Protein AF-0000000075323328 (afdb_homodimer)

Organism: Citrus sinensis (NCBI:txid2711)

Radius of gyration: 36.3 Å; Cα contacts (8 Å, |Δi|>4): 82; chains: 2; bounding box: 71×129×44 Å

InterPro domains:
  IPR002487 Transcription factor, K-box [PF01486] (2-84)
  IPR002487 Transcription factor, K-box [PS51297] (1-90)

Nearest PDB structures (foldseek):
  3syv-assembly3_F  TM=4.032E-01  e=8.348E+00  Mus musculus

Foldseek 3Di:
DVVVVVVVVVVVVVVVVVVVVCVLVVHPCVVPDPVRNVVSVVVNVVVVVVVVVVVVVVVVVVVVVVVVVVVVVVVVVVVVVVVVVVVCVVVPVDDDPPPD/DVVVVVVVVVVVVVVVVVVVVCVLVVHPCVVPDPVRNVVSVVVNVVVVVVVVVVVVVVVVVVVVVVVVVVVVVVVVVVVVVVVVVVVCVVVPPDDDDPPD

pLDDT: mean 90.33, std 15.59, range [34.44, 98.81]

Solvent-accessible surface area (backbone atoms only — not comparable to full-atom values): 11173 Å² total; per-residue (Å²): 111,70,64,55,52,49,48,53,50,50,52,52,49,47,51,51,52,49,53,54,49,34,47,66,56,38,35,88,58,82,84,55,49,70,67,54,50,47,52,50,51,53,50,49,49,53,10,49,48,42,46,49,50,50,52,49,50,55,47,51,52,53,50,51,54,50,50,52,52,50,51,52,49,54,52,51,50,54,54,52,52,54,53,52,54,54,49,42,66,71,55,51,76,78,85,88,78,82,86,125,109,69,65,55,52,50,48,52,51,51,51,52,49,47,51,51,51,50,54,54,51,35,47,66,56,37,35,87,58,83,85,57,48,72,66,55,50,48,51,49,51,53,51,49,50,51,9,48,48,41,45,50,51,50,52,50,50,54,49,50,52,52,48,48,52,50,50,52,52,51,51,52,50,51,52,50,51,53,54,52,52,54,54,53,55,56,50,42,64,74,55,53,79,80,86,89,80,80,86,127

Structure (mmCIF, N/CA/C/O backbone):
data_AF-0000000075323328-model_v1
#
loop_
_entity.id
_entity.type
_entity.pdbx_description
1 polymer 'K-box domain-containing protein'
#
loop_
_atom_site.group_PDB
_atom_site.id
_atom_site.type_symbol
_atom_site.label_atom_id
_atom_site.label_alt_id
_atom_site.label_comp_id
_atom_site.label_asym_id
_atom_site.label_entity_id
_atom_site.lab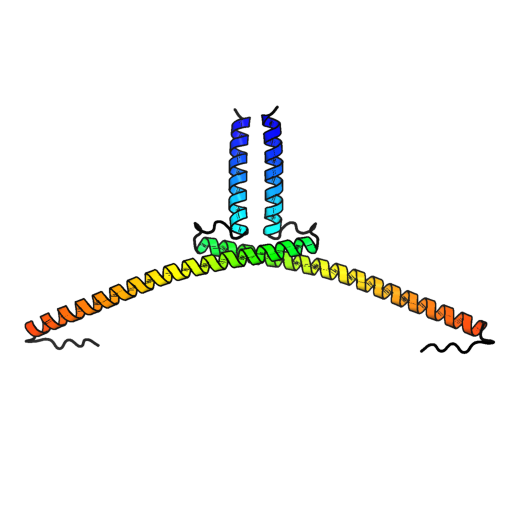el_seq_id
_atom_site.pdbx_PDB_ins_code
_atom_site.Cartn_x
_atom_site.Cartn_y
_atom_site.Cartn_z
_atom_site.occupancy
_atom_site.B_iso_or_equiv
_atom_site.auth_seq_id
_atom_site.auth_comp_id
_atom_site.auth_asym_id
_atom_site.auth_atom_id
_atom_site.pdbx_PDB_model_num
ATOM 1 N N . MET A 1 1 ? 39.125 8.352 -8.344 1 68.44 1 MET A N 1
ATOM 2 C CA . MET A 1 1 ? 38.281 9.531 -8.172 1 68.44 1 MET A CA 1
ATOM 3 C C . MET A 1 1 ? 36.875 9.281 -8.742 1 68.44 1 MET A C 1
ATOM 5 O O . MET A 1 1 ? 35.875 9.523 -8.062 1 68.44 1 MET A O 1
ATOM 9 N N . GLN A 1 2 ? 36.875 8.578 -9.891 1 84.75 2 GLN A N 1
ATOM 10 C CA . GLN A 1 2 ? 35.625 8.289 -10.562 1 84.75 2 GLN A CA 1
ATOM 11 C C . GLN A 1 2 ? 34.812 7.273 -9.781 1 84.75 2 GLN A C 1
ATOM 13 O O . GLN A 1 2 ? 33.594 7.449 -9.602 1 84.75 2 GLN A O 1
ATOM 18 N N . LEU A 1 3 ? 35.562 6.336 -9.086 1 87 3 LEU A N 1
ATOM 19 C CA . LEU A 1 3 ? 34.875 5.273 -8.375 1 87 3 LEU A CA 1
ATOM 20 C C . LEU A 1 3 ? 34.281 5.793 -7.07 1 87 3 LEU A C 1
ATOM 22 O O . LEU A 1 3 ? 33.188 5.355 -6.66 1 87 3 LEU A O 1
ATOM 26 N N . LYS A 1 4 ? 34.812 6.73 -6.562 1 88.19 4 LYS A N 1
ATOM 27 C CA . LYS A 1 4 ? 34.312 7.328 -5.336 1 88.19 4 LYS A CA 1
ATOM 28 C C . LYS A 1 4 ? 33.031 8.109 -5.602 1 88.19 4 LYS A C 1
ATOM 30 O O . LYS A 1 4 ? 32.094 8.062 -4.805 1 88.19 4 LYS A O 1
ATOM 35 N N . HIS A 1 5 ? 33.094 8.859 -6.668 1 92.38 5 HIS A N 1
ATOM 36 C CA . HIS A 1 5 ? 31.906 9.602 -7.055 1 92.38 5 HIS A CA 1
ATOM 37 C C . HIS A 1 5 ? 30.734 8.664 -7.344 1 92.38 5 HIS A C 1
ATOM 39 O O . HIS A 1 5 ? 29.594 8.953 -6.973 1 92.38 5 HIS A O 1
ATOM 45 N N . GLU A 1 6 ? 31.094 7.613 -7.984 1 92.5 6 GLU A N 1
ATOM 46 C CA . GLU A 1 6 ? 30.078 6.617 -8.281 1 92.5 6 GLU A CA 1
ATOM 47 C C . GLU A 1 6 ? 29.469 6.047 -7 1 92.5 6 GLU A C 1
ATOM 49 O O . GLU A 1 6 ? 28.25 5.848 -6.91 1 92.5 6 GLU A O 1
ATOM 54 N N . ILE A 1 7 ? 30.312 5.695 -6.086 1 94.5 7 ILE A N 1
ATOM 55 C CA . ILE A 1 7 ? 29.859 5.168 -4.801 1 94.5 7 ILE A CA 1
ATOM 56 C C . ILE A 1 7 ? 28.969 6.188 -4.113 1 94.5 7 ILE A C 1
ATOM 58 O O . ILE A 1 7 ? 27.906 5.832 -3.584 1 94.5 7 ILE A O 1
ATOM 62 N N . ALA A 1 8 ? 29.375 7.469 -4.145 1 94.88 8 ALA A N 1
ATOM 63 C CA . ALA A 1 8 ? 28.578 8.523 -3.533 1 94.88 8 ALA A CA 1
ATOM 64 C C . ALA A 1 8 ? 27.203 8.617 -4.188 1 94.88 8 ALA A C 1
ATOM 66 O O . ALA A 1 8 ? 26.188 8.773 -3.5 1 94.88 8 ALA A O 1
ATOM 67 N N . ASN A 1 9 ? 27.234 8.508 -5.438 1 95.75 9 ASN A N 1
ATOM 68 C CA . ASN A 1 9 ? 25.969 8.539 -6.164 1 95.75 9 ASN A CA 1
ATOM 69 C C . ASN A 1 9 ? 25.078 7.367 -5.785 1 95.75 9 ASN A C 1
ATOM 71 O O . ASN A 1 9 ? 23.859 7.527 -5.645 1 95.75 9 ASN A O 1
ATOM 75 N N . MET A 1 10 ? 25.641 6.16 -5.645 1 96.12 10 MET A N 1
ATOM 76 C CA . MET A 1 10 ? 24.859 4.969 -5.309 1 96.12 10 MET A CA 1
ATOM 77 C C . MET A 1 10 ? 24.344 5.055 -3.877 1 96.12 10 MET A C 1
ATOM 79 O O . MET A 1 10 ? 23.234 4.605 -3.594 1 96.12 10 MET A O 1
ATOM 83 N N . ILE A 1 11 ? 25.062 5.656 -3.035 1 96.62 11 ILE A N 1
ATOM 84 C CA . ILE A 1 11 ? 24.625 5.867 -1.657 1 96.62 11 ILE A CA 1
ATOM 85 C C . ILE A 1 11 ? 23.406 6.777 -1.635 1 96.62 11 ILE A C 1
ATOM 87 O O . ILE A 1 11 ? 22.406 6.484 -0.956 1 96.62 11 ILE A O 1
ATOM 91 N N . GLU A 1 12 ? 23.484 7.832 -2.369 1 97.12 12 GLU A N 1
ATOM 92 C CA . GLU A 1 12 ? 22.344 8.758 -2.459 1 97.12 12 GLU A CA 1
ATOM 93 C C . GLU A 1 12 ? 21.109 8.062 -3.029 1 97.12 12 GLU A C 1
ATOM 95 O O . GLU A 1 12 ? 20 8.266 -2.539 1 97.12 12 GLU A O 1
ATOM 100 N N . LYS A 1 13 ? 21.328 7.285 -3.992 1 97.5 13 LYS A N 1
ATOM 101 C CA . LYS A 1 13 ? 20.219 6.566 -4.613 1 97.5 13 LYS A CA 1
ATOM 102 C C . LYS A 1 13 ? 19.594 5.582 -3.637 1 97.5 13 LYS A C 1
ATOM 104 O O . LYS A 1 13 ? 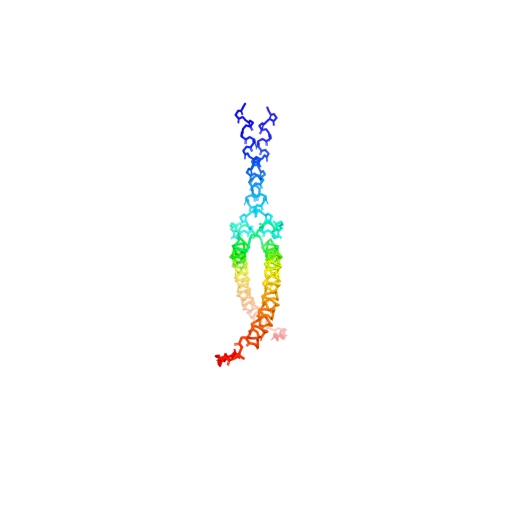18.359 5.496 -3.539 1 97.5 13 LYS A O 1
ATOM 109 N N . ILE A 1 14 ? 20.406 4.832 -2.98 1 98.06 14 ILE A N 1
ATOM 110 C CA . ILE A 1 14 ? 19.922 3.869 -1.999 1 98.06 14 ILE A CA 1
ATOM 111 C C . ILE A 1 14 ? 19.109 4.594 -0.926 1 98.06 14 ILE A C 1
ATOM 113 O O . ILE A 1 14 ? 18.016 4.156 -0.565 1 98.06 14 ILE A O 1
ATOM 117 N N . GLU A 1 15 ? 19.609 5.711 -0.43 1 97.19 15 GLU A N 1
ATOM 118 C CA . GLU A 1 15 ? 18.906 6.492 0.582 1 97.19 15 GLU A CA 1
ATOM 119 C C . GLU A 1 15 ? 17.547 6.98 0.062 1 97.19 15 GLU A C 1
ATOM 121 O O . GLU A 1 15 ? 16.547 6.906 0.771 1 97.19 15 GLU A O 1
ATOM 126 N N . HIS A 1 16 ? 17.594 7.457 -1.125 1 97.5 16 HIS A N 1
ATOM 127 C CA . HIS A 1 16 ? 16.375 7.953 -1.736 1 97.5 16 HIS A CA 1
ATOM 128 C C . HIS A 1 16 ? 15.32 6.852 -1.84 1 97.5 16 HIS A C 1
ATOM 130 O O . HIS A 1 16 ? 14.156 7.059 -1.483 1 97.5 16 HIS A O 1
ATOM 136 N N . ILE A 1 17 ? 15.703 5.66 -2.275 1 97.56 17 ILE A N 1
ATOM 137 C CA . ILE A 1 17 ? 14.773 4.551 -2.461 1 97.56 17 ILE A CA 1
ATOM 138 C C . ILE A 1 17 ? 14.25 4.078 -1.104 1 97.56 17 ILE A C 1
ATOM 140 O O . ILE A 1 17 ? 13.07 3.775 -0.956 1 97.56 17 ILE A O 1
ATOM 144 N N . GLU A 1 18 ? 15.062 4.062 -0.151 1 96.88 18 GLU A N 1
ATOM 145 C CA . GLU A 1 18 ? 14.672 3.631 1.189 1 96.88 18 GLU A CA 1
ATOM 146 C C . GLU A 1 18 ? 13.656 4.594 1.807 1 96.88 18 GLU A C 1
ATOM 148 O O . GLU A 1 18 ? 12.703 4.164 2.455 1 96.88 18 GLU A O 1
ATOM 153 N N . VAL A 1 19 ? 13.922 5.887 1.606 1 96.75 19 VAL A N 1
ATOM 154 C CA . VAL A 1 19 ? 12.977 6.871 2.117 1 96.75 19 VAL A CA 1
ATOM 155 C C . VAL A 1 19 ? 11.617 6.676 1.456 1 96.75 19 VAL A C 1
ATOM 157 O O . VAL A 1 19 ? 10.586 6.668 2.133 1 96.75 19 VAL A O 1
ATOM 160 N N . SER A 1 20 ? 11.664 6.527 0.205 1 97.19 20 SER A N 1
ATOM 161 C CA . SER A 1 20 ? 10.43 6.285 -0.535 1 97.19 20 SER A CA 1
ATOM 162 C C . SER A 1 20 ? 9.734 5.016 -0.056 1 97.19 20 SER A C 1
ATOM 164 O O . SER A 1 20 ? 8.516 4.988 0.106 1 97.19 20 SER A O 1
ATOM 166 N N . GLN A 1 21 ? 10.516 4.02 0.177 1 97.12 21 GLN A N 1
ATOM 167 C CA . GLN A 1 21 ? 9.984 2.742 0.641 1 97.12 21 GLN A CA 1
ATOM 168 C C . GLN A 1 21 ? 9.352 2.879 2.023 1 97.12 21 GLN A C 1
ATOM 170 O O . GLN A 1 21 ? 8.289 2.314 2.287 1 97.12 21 GLN A O 1
ATOM 175 N N . ARG A 1 22 ? 9.977 3.594 2.848 1 97.38 22 ARG A N 1
ATOM 176 C CA . ARG A 1 22 ? 9.422 3.818 4.18 1 97.38 22 ARG A CA 1
ATOM 177 C C . ARG A 1 22 ? 8.07 4.52 4.094 1 97.38 22 ARG A C 1
ATOM 179 O O . ARG A 1 22 ? 7.121 4.145 4.789 1 97.38 22 ARG A O 1
ATOM 186 N N . LYS A 1 23 ? 7.934 5.445 3.262 1 97.56 23 LYS A N 1
ATOM 187 C CA . LYS A 1 23 ? 6.668 6.16 3.105 1 97.56 23 LYS A CA 1
ATOM 188 C C . LYS A 1 23 ? 5.574 5.234 2.582 1 97.56 23 LYS A C 1
ATOM 190 O O . LYS A 1 23 ? 4.441 5.266 3.064 1 97.56 23 LYS A O 1
ATOM 195 N N . LEU A 1 24 ? 5.941 4.387 1.681 1 97.75 24 LEU A N 1
ATOM 196 C CA . LEU A 1 24 ? 4.984 3.414 1.167 1 97.75 24 LEU A CA 1
ATOM 197 C C . LEU A 1 24 ? 4.516 2.477 2.275 1 97.75 24 LEU A C 1
ATOM 199 O O . LEU A 1 24 ? 3.373 2.01 2.258 1 97.75 24 LEU A O 1
ATOM 203 N N . LEU A 1 25 ? 5.355 2.258 3.254 1 98.19 25 LEU A N 1
ATOM 204 C CA . LEU A 1 25 ? 5.039 1.345 4.348 1 98.19 25 LEU A CA 1
ATOM 205 C C . LEU A 1 25 ? 4.352 2.082 5.488 1 98.19 25 LEU A C 1
ATOM 207 O O . LEU A 1 25 ? 4.004 1.475 6.504 1 98.19 25 LEU A O 1
ATOM 211 N N . GLY A 1 26 ? 4.133 3.344 5.277 1 98.38 26 GLY A N 1
ATOM 212 C CA . GLY A 1 26 ? 3.428 4.125 6.277 1 98.38 26 GLY A CA 1
ATOM 213 C C . GLY A 1 26 ? 4.32 4.582 7.414 1 98.38 26 GLY A C 1
ATOM 214 O O . GLY A 1 26 ? 3.848 4.816 8.531 1 98.38 26 GLY A O 1
ATOM 215 N N . GLN A 1 27 ? 5.586 4.574 7.137 1 97.81 27 GLN A N 1
ATOM 216 C CA . GLN A 1 27 ? 6.555 5.027 8.133 1 97.81 27 GLN A CA 1
ATOM 217 C C . GLN A 1 27 ? 7.098 6.41 7.781 1 97.81 27 GLN A C 1
ATOM 219 O O . GLN A 1 27 ? 7.031 6.836 6.629 1 97.81 27 GLN A O 1
ATOM 224 N N . ASP A 1 28 ? 7.562 7.117 8.859 1 97.06 28 ASP A N 1
ATOM 225 C CA . ASP A 1 28 ? 8.219 8.414 8.711 1 97.06 28 ASP A CA 1
ATOM 226 C C . ASP A 1 28 ? 7.344 9.391 7.938 1 97.06 28 ASP A C 1
ATOM 228 O O . ASP A 1 28 ? 7.805 10.031 6.992 1 97.06 28 ASP A O 1
ATOM 232 N N . LEU A 1 29 ? 6.133 9.5 8.352 1 98.06 29 LEU A N 1
ATOM 233 C CA . LEU A 1 29 ? 5.145 10.328 7.664 1 98.06 29 LEU A CA 1
ATOM 234 C C . LEU A 1 29 ? 5.078 11.719 8.281 1 98.06 29 LEU A C 1
ATOM 236 O O . LEU A 1 29 ? 4.27 12.555 7.867 1 98.06 29 LEU A O 1
ATOM 240 N N . GLY A 1 30 ? 5.875 11.945 9.227 1 96.5 30 GLY A N 1
ATOM 241 C CA . GLY A 1 30 ? 5.801 13.164 10.016 1 96.5 30 GLY A CA 1
ATOM 242 C C . GLY A 1 30 ? 5.984 14.422 9.195 1 96.5 30 GLY A C 1
ATOM 243 O O . GLY A 1 30 ? 5.402 15.461 9.5 1 96.5 30 GLY A O 1
ATOM 244 N N . SER A 1 31 ? 6.832 14.344 8.203 1 95.69 31 SER A N 1
ATOM 245 C CA . SER A 1 31 ? 7.141 15.523 7.398 1 95.69 31 SER A CA 1
ATOM 246 C C . SER A 1 31 ? 6.207 15.625 6.195 1 95.69 31 SER A C 1
ATOM 248 O O . SER A 1 31 ? 6.297 16.578 5.414 1 95.69 31 SER A O 1
ATOM 250 N N . CYS A 1 32 ? 5.312 14.773 5.945 1 97.44 32 CYS A N 1
ATOM 251 C CA . CYS A 1 32 ? 4.457 14.734 4.766 1 97.44 32 CYS A CA 1
ATOM 252 C C . CYS A 1 32 ? 3.295 15.711 4.906 1 97.44 32 CYS A C 1
ATOM 254 O O . CYS A 1 32 ? 2.725 15.852 5.988 1 97.44 32 CYS A O 1
ATOM 256 N N . THR A 1 33 ? 2.986 16.297 3.871 1 97.12 33 THR A N 1
ATOM 257 C CA . THR A 1 33 ? 1.814 17.172 3.801 1 97.12 33 THR A CA 1
ATOM 258 C C . THR A 1 33 ? 0.559 16.359 3.498 1 97.12 33 THR A C 1
ATOM 260 O O . THR A 1 33 ? 0.646 15.172 3.158 1 97.12 33 THR A O 1
ATOM 263 N N . ASN A 1 34 ? -0.558 16.984 3.598 1 97.5 34 ASN A N 1
ATOM 264 C CA . ASN A 1 34 ? -1.812 16.328 3.252 1 97.5 34 ASN A CA 1
ATOM 265 C C . ASN A 1 34 ? -1.825 15.883 1.792 1 97.5 34 ASN A C 1
ATOM 267 O O . ASN A 1 34 ? -2.346 14.812 1.471 1 97.5 34 ASN A O 1
ATOM 271 N N . GLU A 1 35 ? -1.324 16.719 1.011 1 97.88 35 GLU A N 1
ATOM 272 C CA . GLU A 1 35 ? -1.267 16.406 -0.411 1 97.88 35 GLU A CA 1
ATOM 273 C C . GLU A 1 35 ? -0.395 15.172 -0.661 1 97.88 35 GLU A C 1
ATOM 275 O O . GLU A 1 35 ? -0.756 14.297 -1.454 1 97.88 35 GLU A O 1
ATOM 280 N N . GLU A 1 36 ? 0.687 15.172 -0.076 1 97.94 36 GLU A N 1
ATOM 281 C CA . GLU A 1 36 ? 1.583 14.031 -0.204 1 97.94 36 GLU A CA 1
ATOM 282 C C . GLU A 1 36 ? 0.938 12.758 0.343 1 97.94 36 GLU A C 1
ATOM 284 O O . GLU A 1 36 ? 1.058 11.688 -0.256 1 97.94 36 GLU A O 1
ATOM 289 N N . LEU A 1 37 ? 0.29 12.797 1.438 1 98.62 37 LEU A N 1
ATOM 290 C CA . LEU A 1 37 ? -0.404 11.664 2.041 1 98.62 37 LEU A CA 1
ATOM 291 C C . LEU A 1 37 ? -1.524 11.164 1.135 1 98.62 37 LEU A C 1
ATOM 293 O O . LEU A 1 37 ? -1.738 9.961 1.012 1 98.62 37 LEU A O 1
ATOM 297 N N . GLN A 1 38 ? -2.102 12.094 0.52 1 98.62 38 GLN A N 1
ATOM 298 C CA . GLN A 1 38 ? -3.148 11.727 -0.427 1 98.62 38 GLN A CA 1
ATOM 299 C C . GLN A 1 38 ? -2.572 10.969 -1.619 1 98.62 38 GLN A C 1
ATOM 301 O O . GLN A 1 38 ? -3.16 9.984 -2.08 1 98.62 38 GLN A O 1
ATOM 306 N N . GLU A 1 39 ? -1.519 11.461 -2.037 1 98.44 39 GLU A N 1
ATOM 307 C CA . GLU A 1 39 ? -0.856 10.773 -3.141 1 98.44 39 GLU A CA 1
ATOM 308 C C . GLU A 1 39 ? -0.452 9.352 -2.742 1 98.44 39 GLU A C 1
ATOM 310 O O . GLU A 1 39 ? -0.653 8.406 -3.506 1 98.44 39 GLU A O 1
ATOM 315 N N . LEU A 1 40 ? 0.046 9.195 -1.632 1 98.5 40 LEU A N 1
ATOM 316 C CA . LEU A 1 40 ? 0.426 7.883 -1.126 1 98.5 40 LEU A CA 1
ATOM 317 C C . LEU A 1 40 ? -0.796 6.98 -0.983 1 98.5 40 LEU A C 1
ATOM 319 O O . LEU A 1 40 ? -0.756 5.809 -1.366 1 98.5 40 LEU A O 1
ATOM 323 N N . ASP A 1 41 ? -1.87 7.504 -0.454 1 98.81 41 ASP A N 1
ATOM 324 C CA . ASP A 1 41 ? -3.121 6.777 -0.272 1 98.81 41 ASP A CA 1
ATOM 325 C C . ASP A 1 41 ? -3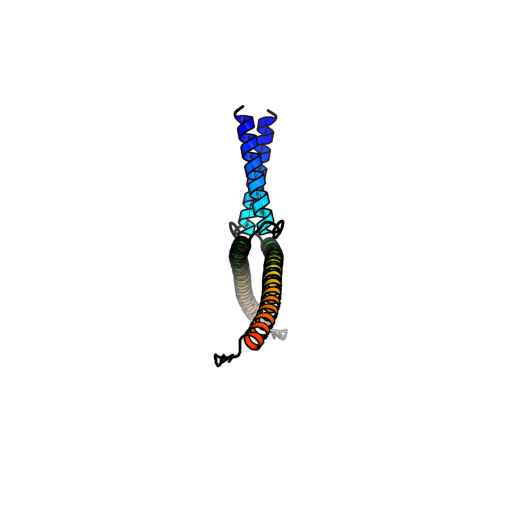.646 6.246 -1.604 1 98.81 41 ASP A C 1
ATOM 327 O O . ASP A 1 41 ? -3.953 5.059 -1.727 1 98.81 41 ASP A O 1
ATOM 331 N N . ASP A 1 42 ? -3.621 7.113 -2.555 1 98.81 42 ASP A N 1
ATOM 332 C CA . ASP A 1 42 ? -4.082 6.727 -3.887 1 98.81 42 ASP A CA 1
ATOM 333 C C . ASP A 1 42 ? -3.17 5.664 -4.496 1 98.81 42 ASP A C 1
ATOM 335 O O . ASP A 1 42 ? -3.646 4.711 -5.109 1 98.81 42 ASP A O 1
ATOM 339 N N . GLN A 1 43 ? -1.955 5.852 -4.34 1 98.62 43 GLN A N 1
ATOM 340 C CA . GLN A 1 43 ? -0.979 4.914 -4.887 1 98.62 43 GLN A CA 1
ATOM 341 C C . GLN A 1 43 ? -1.134 3.531 -4.262 1 98.62 43 GLN A C 1
ATOM 343 O O . GLN A 1 43 ? -1.141 2.521 -4.965 1 98.62 43 GLN A O 1
ATOM 348 N N . LEU A 1 44 ? -1.293 3.461 -2.975 1 98.69 44 LEU A N 1
ATOM 349 C CA . LEU A 1 44 ? -1.426 2.191 -2.268 1 98.69 44 LEU A CA 1
ATOM 350 C C . LEU A 1 44 ? -2.748 1.513 -2.611 1 98.69 44 LEU A C 1
ATOM 352 O O . LEU A 1 44 ? -2.812 0.286 -2.719 1 98.69 44 LEU A O 1
ATOM 356 N N . GLU A 1 45 ? -3.736 2.287 -2.826 1 98.75 45 GLU A N 1
ATOM 357 C CA . GLU A 1 45 ? -5.012 1.727 -3.26 1 98.75 45 GLU A CA 1
ATOM 358 C C . GLU A 1 45 ? -4.891 1.066 -4.629 1 98.75 45 GLU A C 1
ATOM 360 O O . GLU A 1 45 ? -5.422 -0.023 -4.852 1 98.75 45 GLU A O 1
ATOM 365 N N . ARG A 1 46 ? -4.266 1.724 -5.48 1 98.75 46 ARG A N 1
ATOM 366 C CA . ARG A 1 46 ? -4.027 1.145 -6.801 1 98.75 46 ARG A CA 1
ATOM 367 C C . ARG A 1 46 ? -3.217 -0.144 -6.691 1 98.75 46 ARG A C 1
ATOM 369 O O . ARG A 1 46 ? -3.531 -1.138 -7.352 1 98.75 46 ARG A O 1
ATOM 376 N N . SER A 1 47 ? -2.195 -0.076 -5.906 1 98.81 47 SER A N 1
ATOM 377 C CA . SER A 1 47 ? -1.368 -1.261 -5.703 1 98.81 47 SER A CA 1
ATOM 378 C C . SER A 1 47 ? -2.188 -2.42 -5.145 1 98.81 47 SER A C 1
ATOM 380 O O . SER A 1 47 ? -2.08 -3.551 -5.625 1 98.81 47 SER A O 1
ATOM 382 N N . LEU A 1 48 ? -3.004 -2.123 -4.18 1 98.69 48 LEU A N 1
ATOM 383 C CA . LEU A 1 48 ? -3.854 -3.139 -3.564 1 98.69 48 LEU A CA 1
ATOM 384 C C . LEU A 1 48 ? -4.793 -3.756 -4.594 1 98.69 48 LEU A C 1
ATOM 386 O O . LEU A 1 48 ? -5.004 -4.973 -4.598 1 98.69 48 LEU A O 1
ATOM 390 N N . ARG A 1 49 ? -5.238 -2.949 -5.438 1 98.75 49 ARG A N 1
ATOM 391 C CA . ARG A 1 49 ? -6.109 -3.445 -6.5 1 98.75 49 ARG A CA 1
ATOM 392 C C . ARG A 1 49 ? -5.363 -4.414 -7.41 1 98.75 49 ARG A C 1
ATOM 394 O O . ARG A 1 49 ? -5.895 -5.465 -7.773 1 98.75 49 ARG A O 1
ATOM 401 N N . SER A 1 50 ? -4.273 -4.02 -7.781 1 98.75 50 SER A N 1
ATOM 402 C CA . SER A 1 50 ? -3.467 -4.863 -8.656 1 98.75 50 SER A CA 1
ATOM 403 C C . SER A 1 50 ? -3.135 -6.191 -7.984 1 98.75 50 SER A C 1
ATOM 405 O O . SER A 1 50 ? -3.188 -7.246 -8.625 1 98.75 50 SER A O 1
ATOM 407 N N . ILE A 1 51 ? -2.826 -6.145 -6.773 1 98.81 51 ILE A N 1
ATOM 408 C CA . ILE A 1 51 ? -2.471 -7.344 -6.023 1 98.81 51 ILE A CA 1
ATOM 409 C C . ILE A 1 51 ? -3.684 -8.266 -5.906 1 98.81 51 ILE A C 1
ATOM 411 O O . ILE A 1 51 ? -3.58 -9.469 -6.137 1 98.81 51 ILE A O 1
ATOM 415 N N . ARG A 1 52 ? -4.754 -7.691 -5.664 1 98.81 52 ARG A N 1
ATOM 416 C CA . ARG A 1 52 ? -5.98 -8.477 -5.539 1 98.81 52 ARG A CA 1
ATOM 417 C C . ARG A 1 52 ? -6.398 -9.055 -6.883 1 98.81 52 ARG A C 1
ATOM 419 O O . ARG A 1 52 ? -6.898 -10.18 -6.949 1 98.81 52 ARG A O 1
ATOM 426 N N . ALA A 1 53 ? -6.215 -8.312 -7.871 1 98.69 53 ALA A N 1
ATOM 427 C CA . ALA A 1 53 ? -6.48 -8.828 -9.211 1 98.69 53 ALA A CA 1
ATOM 428 C C . ALA A 1 53 ? -5.602 -10.039 -9.516 1 98.69 53 ALA A C 1
ATOM 430 O O . ALA A 1 53 ? -6.082 -11.039 -10.047 1 98.69 53 ALA A O 1
ATOM 431 N N . ARG A 1 54 ? -4.383 -9.93 -9.141 1 98.5 54 ARG A N 1
ATOM 432 C CA . ARG A 1 54 ? -3.467 -11.047 -9.352 1 98.5 54 ARG A CA 1
ATOM 433 C C . ARG A 1 54 ? -3.869 -12.25 -8.508 1 98.5 54 ARG A C 1
ATOM 435 O O . ARG A 1 54 ? -3.82 -13.391 -8.984 1 98.5 54 ARG A O 1
ATOM 442 N N . LYS A 1 55 ? -4.234 -12.047 -7.281 1 98.44 55 LYS A N 1
ATOM 443 C CA . LYS A 1 55 ? -4.73 -13.109 -6.414 1 98.44 55 LYS A CA 1
ATOM 444 C C . LYS A 1 55 ? -5.934 -13.812 -7.035 1 98.44 55 LYS A C 1
ATOM 446 O O . LYS A 1 55 ? -6.004 -15.039 -7.047 1 98.44 55 LYS A O 1
ATOM 451 N N . ALA A 1 56 ? -6.801 -13.062 -7.543 1 98.19 56 ALA A N 1
ATOM 452 C CA . ALA A 1 56 ? -7.988 -13.609 -8.188 1 98.19 56 ALA A CA 1
ATOM 453 C C . ALA A 1 56 ? -7.609 -14.445 -9.414 1 98.19 56 ALA A C 1
ATOM 455 O O . ALA A 1 56 ? -8.188 -15.516 -9.641 1 98.19 56 ALA A O 1
ATOM 456 N N . GLN A 1 57 ? -6.711 -13.938 -10.148 1 98.06 57 GLN A N 1
ATOM 457 C CA . GLN A 1 57 ? -6.23 -14.664 -11.328 1 98.06 57 GLN A CA 1
ATOM 458 C C . GLN A 1 57 ? -5.652 -16.016 -10.938 1 98.06 57 GLN A C 1
ATOM 460 O O . GLN A 1 57 ? -5.957 -17.031 -11.562 1 98.06 57 GLN A O 1
ATOM 465 N N . LEU A 1 58 ? -4.84 -16.031 -9.969 1 97.94 58 LEU A N 1
ATOM 466 C CA . LEU A 1 58 ? -4.234 -17.266 -9.484 1 97.94 58 LEU A CA 1
ATOM 467 C C . LEU A 1 58 ? -5.301 -18.234 -9 1 97.94 58 LEU A C 1
ATOM 469 O O . LEU A 1 58 ? -5.238 -19.422 -9.297 1 97.94 58 LEU A O 1
ATOM 473 N N . PHE A 1 59 ? -6.238 -17.766 -8.375 1 97.75 59 PHE A N 1
ATOM 474 C CA . PHE A 1 59 ? -7.344 -18.562 -7.879 1 97.75 59 PHE A CA 1
ATOM 475 C C . PHE A 1 59 ? -8.141 -19.172 -9.031 1 97.75 59 PHE A C 1
ATOM 477 O O . PHE A 1 59 ? -8.461 -20.359 -9.016 1 97.75 59 PHE A O 1
ATOM 484 N N . ASN A 1 60 ? -8.438 -18.406 -9.961 1 98.19 60 ASN A N 1
ATOM 485 C CA . ASN A 1 60 ? -9.18 -18.891 -11.117 1 98.19 60 ASN A CA 1
ATOM 486 C C . ASN A 1 60 ? -8.43 -19.984 -11.852 1 98.19 60 ASN A C 1
ATOM 488 O O . ASN A 1 60 ? -9.023 -20.969 -12.297 1 98.19 60 ASN A O 1
ATOM 492 N N . GLU A 1 61 ? -7.199 -19.781 -11.961 1 97.75 61 GLU A N 1
ATOM 493 C CA . GLU A 1 61 ? -6.367 -20.797 -12.586 1 97.75 61 GLU A CA 1
ATOM 494 C C . GLU A 1 61 ? -6.422 -22.109 -11.805 1 97.75 61 GLU A C 1
ATOM 496 O O . GLU A 1 61 ? -6.57 -23.188 -12.391 1 97.75 61 GLU A O 1
ATOM 501 N N . GLN A 1 62 ? -6.273 -22.047 -10.539 1 97.12 62 GLN A N 1
ATOM 502 C CA . GLN A 1 62 ? -6.34 -23.219 -9.672 1 97.12 62 GLN A CA 1
ATOM 503 C C . GLN A 1 62 ? -7.703 -23.891 -9.766 1 97.12 62 GLN A C 1
ATOM 505 O O . GLN A 1 62 ? -7.793 -25.125 -9.844 1 97.12 62 GLN A O 1
ATOM 510 N N . MET A 1 63 ? -8.68 -23.141 -9.711 1 98.31 63 MET A N 1
ATOM 511 C CA . MET A 1 63 ? -10.047 -23.656 -9.828 1 98.31 63 MET A CA 1
ATOM 512 C C . MET A 1 63 ? -10.258 -24.359 -11.156 1 98.31 63 MET A C 1
ATOM 514 O O . MET A 1 63 ? -10.898 -25.406 -11.211 1 98.31 63 MET A O 1
ATOM 518 N N . GLY A 1 64 ? -9.742 -23.734 -12.172 1 98.31 64 GLY A N 1
ATOM 519 C CA . GLY A 1 64 ? -9.82 -24.359 -13.484 1 98.31 64 GLY A CA 1
ATOM 520 C C . GLY A 1 64 ? -9.156 -25.719 -13.547 1 98.31 64 GLY A C 1
ATOM 521 O O . GLY A 1 64 ? -9.711 -26.672 -14.094 1 98.31 64 GLY A O 1
ATOM 522 N N . GLN A 1 65 ? -8.023 -25.812 -13.023 1 98.31 65 GLN A N 1
ATOM 523 C CA . GLN A 1 65 ? -7.305 -27.094 -12.961 1 98.31 65 GLN A CA 1
ATOM 524 C C . GLN A 1 65 ? -8.102 -28.125 -12.188 1 98.31 65 GLN A C 1
ATOM 526 O O . GLN A 1 65 ? -8.172 -29.297 -12.586 1 98.31 65 GLN A O 1
ATOM 531 N N . LEU A 1 66 ? -8.656 -27.688 -11.062 1 98.25 66 LEU A N 1
ATOM 532 C CA . LEU A 1 66 ? -9.461 -28.578 -10.234 1 98.25 66 LEU A CA 1
ATOM 533 C C . LEU A 1 66 ? -10.695 -29.062 -10.984 1 98.25 66 LEU A C 1
ATOM 535 O O . LEU A 1 66 ? -11.047 -30.234 -10.922 1 98.25 66 LEU A O 1
ATOM 539 N N . LYS A 1 67 ? -11.273 -28.203 -11.664 1 98.38 67 LYS A N 1
ATOM 540 C CA . LYS A 1 67 ? -12.453 -28.547 -12.453 1 98.38 67 LYS A CA 1
ATOM 541 C C . LYS A 1 67 ? -12.109 -29.547 -13.555 1 98.38 67 LYS A C 1
ATOM 543 O O . LYS A 1 67 ? -12.883 -30.469 -13.836 1 98.38 67 LYS A O 1
ATOM 548 N N . GLU A 1 68 ? -11.008 -29.359 -14.211 1 98.19 68 GLU A N 1
ATOM 549 C CA . GLU A 1 68 ? -10.555 -30.281 -15.242 1 98.19 68 GLU A CA 1
ATOM 550 C C . GLU A 1 68 ? -10.281 -31.672 -14.664 1 98.19 68 GLU A C 1
ATOM 552 O O . GLU A 1 68 ? -10.672 -32.688 -15.258 1 98.19 68 GLU A O 1
ATOM 557 N N . LYS A 1 69 ? -9.648 -31.703 -13.602 1 98.31 69 LYS A N 1
ATOM 558 C CA . LYS A 1 69 ? -9.391 -32.969 -12.922 1 98.31 69 LYS A CA 1
ATOM 559 C C . LYS A 1 69 ? -10.695 -33.656 -12.531 1 98.31 69 LYS A C 1
ATOM 561 O O . LYS A 1 69 ? -10.836 -34.875 -12.68 1 98.31 69 LYS A O 1
ATOM 566 N N . GLU A 1 70 ? -11.578 -32.812 -11.953 1 98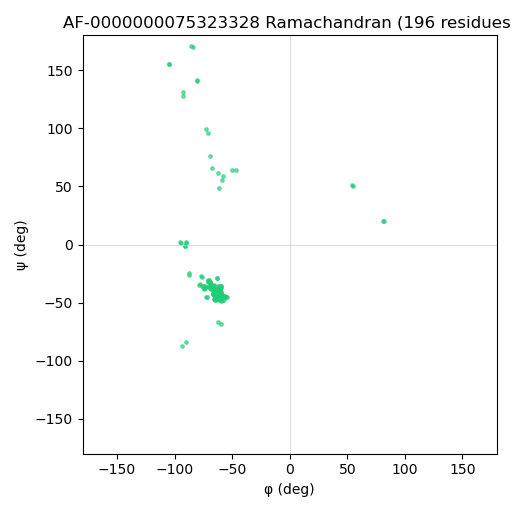.31 70 GLU A N 1
ATOM 567 C CA . GLU A 1 70 ? -12.891 -33.344 -11.602 1 98.31 70 GLU A CA 1
ATOM 568 C C . GLU A 1 70 ? -13.586 -33.969 -12.812 1 98.31 70 GLU A C 1
ATOM 570 O O . GLU A 1 70 ? -14.148 -35.062 -12.727 1 98.31 70 GLU A O 1
ATOM 575 N N . ARG A 1 71 ? -13.57 -33.344 -13.914 1 98.25 71 ARG A N 1
ATOM 576 C CA . ARG A 1 71 ? -14.164 -33.812 -15.148 1 98.25 71 ARG A CA 1
ATOM 577 C C . ARG A 1 71 ? -13.539 -35.156 -15.578 1 98.25 71 ARG A C 1
ATOM 579 O O . ARG A 1 71 ? -14.242 -36.062 -15.961 1 98.25 71 ARG A O 1
ATOM 586 N N . LEU A 1 72 ? -12.266 -35.219 -15.57 1 98.25 72 LEU A N 1
ATOM 587 C CA . LEU A 1 72 ? -11.555 -36.438 -15.953 1 98.25 72 LEU A CA 1
ATOM 588 C C . LEU A 1 72 ? -11.922 -37.594 -15.039 1 98.25 72 LEU A C 1
ATOM 590 O O . LEU A 1 72 ? -12.102 -38.719 -15.5 1 98.25 72 LEU A O 1
ATOM 594 N N . LEU A 1 73 ? -12.023 -37.312 -13.781 1 98.25 73 LEU A N 1
ATOM 595 C CA . LEU A 1 73 ? -12.391 -38.344 -12.805 1 98.25 73 LEU A CA 1
ATOM 596 C C . LEU A 1 73 ? -13.812 -38.844 -13.047 1 98.25 73 LEU A C 1
ATOM 598 O O . LEU A 1 73 ? -14.078 -40.031 -12.93 1 98.25 73 LEU A O 1
ATOM 602 N N . LEU A 1 74 ? -14.688 -37.938 -13.336 1 97.69 74 LEU A N 1
ATOM 603 C CA . LEU A 1 74 ? -16.062 -38.281 -13.656 1 97.69 74 LEU A CA 1
ATOM 604 C C . LEU A 1 74 ? -16.109 -39.219 -14.875 1 97.69 74 LEU A C 1
ATOM 606 O O . LEU A 1 74 ? -16.844 -40.188 -14.883 1 97.69 74 LEU A O 1
ATOM 610 N N . GLU A 1 75 ? -15.344 -38.875 -15.914 1 96.88 75 GLU A N 1
ATOM 611 C CA . GLU A 1 75 ? -15.266 -39.688 -17.125 1 96.88 75 GLU A CA 1
ATOM 612 C C . GLU A 1 75 ? -14.695 -41.062 -16.828 1 96.88 75 GLU A C 1
ATOM 614 O O . GLU A 1 75 ? -15.211 -42.094 -17.312 1 96.88 75 GLU A O 1
ATOM 619 N N . ASP A 1 76 ? -13.656 -41.156 -16.047 1 96.44 76 ASP A N 1
ATOM 620 C CA . ASP A 1 76 ? -13.047 -42.438 -15.648 1 96.44 76 ASP A CA 1
ATOM 621 C C . ASP A 1 76 ? -14.023 -43.281 -14.844 1 96.44 76 ASP A C 1
ATOM 623 O O . ASP A 1 76 ? -14.125 -44.5 -15.07 1 96.44 76 ASP A O 1
ATOM 627 N N . ASN A 1 77 ? -14.719 -42.531 -13.93 1 95 77 ASN A N 1
ATOM 628 C CA . ASN A 1 77 ? -15.734 -43.25 -13.141 1 95 77 ASN A CA 1
ATOM 629 C C . ASN A 1 77 ? -16.812 -43.844 -14.039 1 95 77 ASN A C 1
ATOM 631 O O . ASN A 1 77 ? -17.266 -44.969 -13.812 1 95 77 ASN A O 1
ATOM 635 N N . ALA A 1 78 ? -17.219 -43.156 -15.008 1 95.25 78 ALA A N 1
ATOM 636 C CA . ALA A 1 78 ? -18.219 -43.625 -15.961 1 95.25 78 ALA A CA 1
ATOM 637 C C . ALA A 1 78 ? -17.703 -44.844 -16.734 1 95.25 78 ALA A C 1
ATOM 639 O O . ALA A 1 78 ? -18.422 -45.812 -16.922 1 95.25 78 ALA A O 1
ATOM 640 N N . ARG A 1 79 ? -16.484 -44.844 -17.172 1 94.19 79 ARG A N 1
ATOM 641 C CA . ARG A 1 79 ? -15.852 -45.938 -17.906 1 94.19 79 ARG A CA 1
ATOM 642 C C . ARG A 1 79 ? -15.75 -47.188 -17.047 1 94.19 79 ARG A C 1
ATOM 644 O O . ARG A 1 79 ? -16.047 -48.281 -17.516 1 94.19 79 ARG A O 1
ATOM 651 N N . LEU A 1 80 ? -15.336 -47 -15.781 1 93.56 80 LEU A N 1
ATOM 652 C CA . LEU A 1 80 ? -15.195 -48.125 -14.852 1 93.56 80 LEU A CA 1
ATOM 653 C C . LEU A 1 80 ? -16.547 -48.75 -14.547 1 93.56 80 LEU A C 1
ATOM 655 O O . LEU A 1 80 ? -16.656 -49.969 -14.445 1 93.56 80 LEU A O 1
ATOM 659 N N . CYS A 1 81 ? -17.594 -47.938 -14.461 1 91.81 81 CYS A N 1
ATOM 660 C CA . CYS A 1 81 ? -18.953 -48.406 -14.234 1 91.81 81 CYS A CA 1
ATOM 661 C C . CYS A 1 81 ? -19.422 -49.281 -15.398 1 91.81 81 CYS A C 1
ATOM 663 O O . CYS A 1 81 ? -20.031 -50.344 -15.188 1 91.81 81 CYS A O 1
ATOM 665 N N . ILE A 1 82 ? -19.109 -49 -16.641 1 90.38 82 ILE A N 1
ATOM 666 C CA . ILE A 1 82 ? -19.5 -49.75 -17.828 1 90.38 82 ILE A CA 1
ATOM 667 C C . ILE A 1 82 ? -18.766 -51.094 -17.859 1 90.38 82 ILE A C 1
ATOM 669 O O . ILE A 1 82 ? -19.359 -52.125 -18.141 1 90.38 82 ILE A O 1
ATOM 673 N N . LYS A 1 83 ? -17.516 -51.125 -17.406 1 90.31 83 LYS A N 1
ATOM 674 C CA . LYS A 1 83 ? -16.703 -52.312 -17.406 1 90.31 83 LYS A CA 1
ATOM 675 C C . LYS A 1 83 ? -17.172 -53.312 -16.344 1 90.31 83 LYS A C 1
ATOM 677 O O . LYS A 1 83 ? -17.219 -54.531 -16.594 1 90.31 83 LYS A O 1
ATOM 682 N N . VAL A 1 84 ? -17.609 -52.781 -15.219 1 88.44 84 VAL A N 1
ATOM 683 C CA . VAL A 1 84 ? -18.062 -53.625 -14.117 1 88.44 84 VAL A CA 1
ATOM 684 C C . VAL A 1 84 ? -19.422 -54.219 -14.453 1 88.44 84 VAL A C 1
ATOM 686 O O . VAL A 1 84 ? -19.672 -55.406 -14.203 1 88.44 84 VAL A O 1
ATOM 689 N N . ASN A 1 85 ? -20.266 -53.469 -15.094 1 86 85 ASN A N 1
ATOM 690 C CA . ASN A 1 85 ? -21.578 -53.969 -15.477 1 86 85 ASN A CA 1
ATOM 691 C C . ASN A 1 85 ? -21.5 -55 -16.594 1 86 85 ASN A C 1
ATOM 693 O O . ASN A 1 85 ? -22.234 -56 -16.578 1 86 85 ASN A O 1
ATOM 697 N N . VAL A 1 86 ? -20.547 -54.906 -17.453 1 79.12 86 VAL A N 1
ATOM 698 C CA . VAL A 1 86 ? -20.344 -55.875 -18.531 1 79.12 86 VAL A CA 1
ATOM 699 C C . VAL A 1 86 ? -19.75 -57.156 -17.984 1 79.12 86 VAL A C 1
ATOM 701 O O . VAL A 1 86 ? -20.172 -58.25 -18.359 1 79.12 86 VAL A O 1
ATOM 704 N N . SER A 1 87 ? -18.922 -57.125 -17.047 1 77.56 87 SER A N 1
ATOM 705 C CA . SER A 1 87 ? -18.297 -58.281 -16.438 1 77.56 87 SER A CA 1
ATOM 706 C C . SER A 1 87 ? -19.281 -59.031 -15.531 1 77.56 87 SER A C 1
ATOM 708 O O . SER A 1 87 ? -19.219 -60.25 -15.422 1 77.56 87 SER A O 1
ATOM 710 N N . SER A 1 88 ? -20.109 -58.25 -14.828 1 74.69 88 SER A N 1
ATOM 711 C CA . SER A 1 88 ? -21.109 -58.875 -13.961 1 74.69 88 SER A CA 1
ATOM 712 C C . SER A 1 88 ? -22.172 -59.594 -14.773 1 74.69 88 SER A C 1
ATOM 714 O O . SER A 1 88 ? -22.656 -60.656 -14.359 1 74.69 88 SER A O 1
ATOM 716 N N . LEU A 1 89 ? -22.609 -59.188 -15.906 1 72.25 89 LEU A N 1
ATOM 717 C CA . LEU A 1 89 ? -23.531 -59.875 -16.797 1 72.25 89 LEU A CA 1
ATOM 718 C C . LEU A 1 89 ? -22.906 -61.156 -17.344 1 72.25 89 LEU A C 1
ATOM 720 O O . LEU A 1 89 ? -23.578 -62.156 -17.484 1 72.25 89 LEU A O 1
ATOM 724 N N . SER A 1 90 ? -21.656 -61.062 -17.562 1 67 90 SER A N 1
ATOM 725 C CA . SER A 1 90 ? -21 -62.281 -18.016 1 67 90 SER A CA 1
ATOM 726 C C . SER A 1 90 ? -20.75 -63.219 -16.859 1 67 90 SER A C 1
ATOM 728 O O . SER A 1 90 ? -20.703 -64.438 -17.047 1 67 90 SER A O 1
ATOM 730 N N . SER A 1 91 ? -20.453 -62.562 -15.711 1 60.56 91 SER A N 1
ATOM 731 C CA . SER A 1 91 ? -20.188 -63.406 -14.555 1 60.56 91 SER A CA 1
ATOM 732 C C . SER A 1 91 ? -21.484 -63.75 -13.805 1 60.56 91 SER A C 1
ATOM 734 O O . SER A 1 91 ? -21.453 -64.5 -12.844 1 60.56 91 SER A O 1
ATOM 736 N N . HIS A 1 92 ? -22.516 -62.875 -13.922 1 53.69 92 HIS A N 1
ATOM 737 C CA . HIS A 1 92 ? -23.719 -63.188 -13.141 1 53.69 92 HIS A CA 1
ATOM 738 C C . HIS A 1 92 ? -24.312 -64.5 -13.547 1 53.69 92 HIS A C 1
ATOM 740 O O . HIS A 1 92 ? -25.406 -64.562 -14.117 1 53.69 92 HIS A O 1
ATOM 746 N N . SER A 1 93 ? -23.703 -65.375 -13.633 1 48.19 93 SER A N 1
ATOM 747 C CA . SER A 1 93 ? -24.453 -66.438 -12.938 1 48.19 93 SER A CA 1
ATOM 748 C C . SER A 1 93 ? -24.672 -66.062 -11.477 1 48.19 93 SER A C 1
ATOM 750 O O . SER A 1 93 ? -25.734 -66.375 -10.914 1 48.19 93 SER A O 1
ATOM 752 N N . SER A 1 94 ? -23.703 -65.938 -10.352 1 45.44 94 SER A N 1
ATOM 753 C CA . SER A 1 94 ? -24.016 -66.062 -8.938 1 45.44 94 SER A CA 1
ATOM 754 C C . SER A 1 94 ? -24.406 -64.688 -8.32 1 45.44 94 SER A C 1
ATOM 756 O O . SER A 1 94 ? -25.391 -64.625 -7.574 1 45.44 94 SER A O 1
ATOM 758 N N . ASN A 1 95 ? -23.5 -63.531 -7.754 1 48.22 95 ASN A N 1
ATOM 759 C CA . ASN A 1 95 ? -23.625 -62.719 -6.543 1 48.22 95 ASN A CA 1
ATOM 760 C C . ASN A 1 95 ? -24.375 -61.438 -6.809 1 48.22 95 ASN A C 1
ATOM 762 O O . ASN A 1 95 ? -24.266 -60.844 -7.891 1 48.22 95 ASN A O 1
ATOM 766 N N . PHE A 1 96 ? -25.5 -60.938 -5.977 1 46.88 96 PHE A N 1
ATOM 767 C CA . PHE A 1 96 ? -26.469 -59.906 -5.68 1 46.88 96 PHE A CA 1
ATOM 768 C C . PHE A 1 96 ? -25.781 -58.531 -5.578 1 46.88 96 PHE A C 1
ATOM 770 O O . PHE A 1 96 ? -25.172 -58.219 -4.551 1 46.88 96 PHE A O 1
ATOM 777 N N . CYS A 1 97 ? -25.172 -57.844 -6.43 1 52.31 97 CYS A N 1
ATOM 778 C CA . CYS A 1 97 ? -24.422 -56.625 -6.316 1 52.31 97 CYS A CA 1
ATOM 779 C C . CYS A 1 97 ? -25.344 -55.438 -6.047 1 52.31 97 CYS A C 1
ATOM 781 O O . CYS A 1 97 ? -26.266 -55.188 -6.824 1 52.31 97 CYS A O 1
ATOM 783 N N . ALA A 1 98 ? -25.609 -54.938 -4.746 1 43.66 98 ALA A N 1
ATOM 784 C CA . ALA A 1 98 ? -26.312 -53.812 -4.16 1 43.66 98 ALA A CA 1
ATOM 785 C C . ALA A 1 98 ? -25.75 -52.469 -4.668 1 43.66 98 ALA A C 1
ATOM 787 O O . ALA A 1 98 ? -24.766 -51.969 -4.125 1 43.66 98 ALA A O 1
ATOM 788 N N . CYS A 1 99 ? -25.688 -52.062 -5.906 1 47.78 99 CYS A N 1
ATOM 789 C CA . CYS A 1 99 ? -25.188 -50.781 -6.367 1 47.78 99 CYS A CA 1
ATOM 790 C C . CYS A 1 99 ? -26.109 -49.656 -5.922 1 47.78 99 CYS A C 1
ATOM 792 O O . CYS A 1 99 ? -27.188 -49.469 -6.477 1 47.78 99 CYS A O 1
ATOM 794 N N . SER A 1 100 ? -26.25 -49.344 -4.477 1 34.44 100 SER A N 1
ATOM 795 C CA . SER A 1 100 ? -26.891 -48.094 -4.035 1 34.44 100 SER A CA 1
ATOM 796 C C . SER A 1 100 ? -26.031 -46.875 -4.355 1 34.44 100 SER A C 1
ATOM 798 O O . SER A 1 100 ? -24.797 -46.969 -4.285 1 34.44 100 SER A O 1
ATOM 800 N N . MET B 1 1 ? 40.375 -2.955 -5.703 1 67.88 1 MET B N 1
ATOM 801 C CA . MET B 1 1 ? 39.688 -4.238 -5.613 1 67.88 1 MET B CA 1
ATOM 802 C C . MET B 1 1 ? 38.562 -4.172 -4.609 1 67.88 1 MET B C 1
ATOM 804 O O . MET B 1 1 ? 37.438 -4.562 -4.922 1 67.88 1 MET B O 1
ATOM 808 N N . GLN B 1 2 ? 38.844 -3.461 -3.514 1 85.19 2 GLN B N 1
ATOM 809 C CA . GLN B 1 2 ? 37.844 -3.342 -2.451 1 85.19 2 GLN B CA 1
ATOM 810 C C . GLN B 1 2 ? 36.688 -2.461 -2.887 1 85.19 2 GLN B C 1
ATOM 812 O O . GLN B 1 2 ? 35.531 -2.807 -2.666 1 85.19 2 GLN B O 1
ATOM 817 N N . LEU B 1 3 ? 37.062 -1.431 -3.785 1 87.06 3 LEU B N 1
ATOM 818 C CA . LEU B 1 3 ? 36.031 -0.491 -4.191 1 87.06 3 LEU B CA 1
ATOM 819 C C . LEU B 1 3 ? 35.094 -1.115 -5.234 1 87.06 3 LEU B C 1
ATOM 821 O O . LEU B 1 3 ? 33.906 -0.843 -5.25 1 87.06 3 LEU B O 1
ATOM 825 N N . LYS B 1 4 ? 35.562 -1.982 -5.934 1 88.5 4 LYS B N 1
ATOM 826 C CA . LYS B 1 4 ? 34.75 -2.668 -6.934 1 88.5 4 LYS B CA 1
ATOM 827 C C . LYS B 1 4 ? 33.75 -3.613 -6.277 1 88.5 4 LYS B C 1
ATOM 829 O O . LYS B 1 4 ? 32.594 -3.711 -6.715 1 88.5 4 LYS B O 1
ATOM 834 N N . HIS B 1 5 ? 34.281 -4.328 -5.324 1 92.5 5 HIS B N 1
ATOM 835 C CA . HIS B 1 5 ? 33.406 -5.223 -4.582 1 92.5 5 HIS B CA 1
ATOM 836 C C . HIS B 1 5 ? 32.281 -4.449 -3.895 1 92.5 5 HIS B C 1
ATOM 838 O O . HIS B 1 5 ? 31.141 -4.898 -3.871 1 92.5 5 HIS B O 1
ATOM 844 N N . GLU B 1 6 ? 32.688 -3.338 -3.371 1 92.5 6 GLU B N 1
ATOM 845 C CA . GLU B 1 6 ? 31.688 -2.488 -2.723 1 92.5 6 GLU B CA 1
ATOM 846 C C . GLU B 1 6 ? 30.625 -2.033 -3.711 1 92.5 6 GLU B C 1
ATOM 848 O O . GLU B 1 6 ? 29.438 -2.008 -3.383 1 92.5 6 GLU B O 1
ATOM 853 N N . ILE B 1 7 ? 31.062 -1.598 -4.84 1 94.56 7 ILE B N 1
ATOM 854 C CA . ILE B 1 7 ? 30.141 -1.163 -5.883 1 94.56 7 ILE B CA 1
ATOM 855 C C . ILE B 1 7 ? 29.203 -2.312 -6.258 1 94.56 7 ILE B C 1
ATOM 857 O O . ILE B 1 7 ? 27.984 -2.117 -6.398 1 94.56 7 ILE B O 1
ATOM 861 N N . ALA B 1 8 ? 29.781 -3.512 -6.402 1 94.81 8 ALA B N 1
ATOM 862 C CA . ALA B 1 8 ? 28.969 -4.68 -6.742 1 94.81 8 ALA B CA 1
ATOM 863 C C . ALA B 1 8 ? 27.922 -4.949 -5.672 1 94.81 8 ALA B C 1
ATOM 865 O O . ALA B 1 8 ? 26.76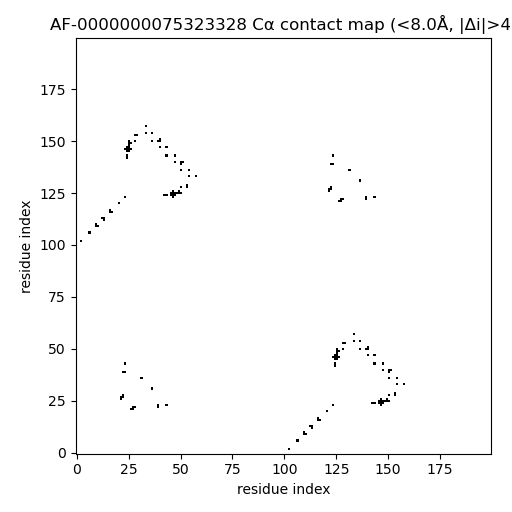6 -5.254 -5.992 1 94.81 8 ALA B O 1
ATOM 866 N N . ASN B 1 9 ? 28.359 -4.82 -4.504 1 95.75 9 ASN B N 1
ATOM 867 C CA . ASN B 1 9 ? 27.422 -5.02 -3.398 1 95.75 9 ASN B CA 1
ATOM 868 C C . ASN B 1 9 ? 26.297 -3.986 -3.422 1 95.75 9 ASN B C 1
ATOM 870 O O . ASN B 1 9 ? 25.141 -4.316 -3.158 1 95.75 9 ASN B O 1
ATOM 874 N N . MET B 1 10 ? 26.609 -2.707 -3.713 1 96.12 10 MET B N 1
ATOM 875 C CA . MET B 1 10 ? 25.609 -1.643 -3.742 1 96.12 10 MET B CA 1
ATOM 876 C C . MET B 1 10 ? 24.656 -1.824 -4.918 1 96.12 10 MET B C 1
ATOM 878 O O . MET B 1 10 ? 23.453 -1.543 -4.801 1 96.12 10 MET B O 1
ATOM 882 N N . ILE B 1 11 ? 25.125 -2.35 -5.965 1 96.62 11 ILE B N 1
ATOM 883 C CA . ILE B 1 11 ? 24.297 -2.646 -7.125 1 96.62 11 ILE B CA 1
ATOM 884 C C . ILE B 1 11 ? 23.266 -3.719 -6.762 1 96.62 11 ILE B C 1
ATOM 886 O O . ILE B 1 11 ? 22.078 -3.58 -7.07 1 96.62 11 ILE B O 1
ATOM 890 N N . GLU B 1 12 ? 23.734 -4.73 -6.137 1 97.19 12 GLU B N 1
ATOM 891 C CA . GLU B 1 12 ? 22.844 -5.797 -5.699 1 97.19 12 GLU B CA 1
ATOM 892 C C . GLU B 1 12 ? 21.781 -5.273 -4.73 1 97.19 12 GLU B C 1
ATOM 894 O O . GLU B 1 12 ? 20.609 -5.641 -4.824 1 97.19 12 GLU B O 1
ATOM 899 N N . LYS B 1 13 ? 22.203 -4.438 -3.875 1 97.5 13 LYS B N 1
ATOM 900 C CA . LYS B 1 13 ? 21.266 -3.869 -2.896 1 97.5 13 LYS B CA 1
ATOM 901 C C . LYS B 1 13 ? 20.219 -3.002 -3.578 1 97.5 13 LYS B C 1
ATOM 903 O O . LYS B 1 13 ? 19.031 -3.09 -3.256 1 97.5 13 LYS B O 1
ATOM 908 N N . ILE B 1 14 ? 20.656 -2.156 -4.445 1 98 14 ILE B N 1
ATOM 909 C CA . ILE B 1 14 ? 19.734 -1.295 -5.184 1 98 14 ILE B CA 1
ATOM 910 C C . ILE B 1 14 ? 18.719 -2.148 -5.938 1 98 14 ILE B C 1
ATOM 912 O O . ILE B 1 14 ? 17.516 -1.876 -5.898 1 98 14 ILE B O 1
ATOM 916 N N . GLU B 1 15 ? 19.172 -3.193 -6.594 1 97.19 15 GLU B N 1
ATOM 917 C CA . GLU B 1 15 ? 18.281 -4.09 -7.328 1 97.19 15 GLU B CA 1
ATOM 918 C C . GLU B 1 15 ? 17.266 -4.746 -6.398 1 97.19 15 GLU B C 1
ATOM 920 O O . GLU B 1 15 ? 16.078 -4.836 -6.73 1 97.19 15 GLU B O 1
ATOM 925 N N . HIS B 1 16 ? 17.781 -5.184 -5.324 1 97.5 16 HIS B N 1
ATOM 926 C CA . HIS B 1 16 ? 16.906 -5.828 -4.348 1 97.5 16 HIS B CA 1
ATOM 927 C C . HIS B 1 16 ? 15.812 -4.879 -3.871 1 97.5 16 HIS B C 1
ATOM 929 O O . HIS B 1 16 ? 14.641 -5.254 -3.822 1 97.5 16 HIS B O 1
ATOM 935 N N . ILE B 1 17 ? 16.156 -3.631 -3.549 1 97.56 17 ILE B N 1
ATOM 936 C CA . ILE B 1 17 ? 15.195 -2.654 -3.037 1 97.56 17 ILE B CA 1
ATOM 937 C C . ILE B 1 17 ? 14.188 -2.293 -4.129 1 97.56 17 ILE B C 1
ATOM 939 O O . ILE B 1 17 ? 12.992 -2.158 -3.861 1 97.56 17 ILE B O 1
ATOM 943 N N . GLU B 1 18 ? 14.617 -2.193 -5.301 1 96.81 18 GLU B N 1
ATOM 944 C CA . GLU B 1 18 ? 13.75 -1.853 -6.422 1 96.81 18 GLU B CA 1
ATOM 945 C C . GLU B 1 18 ? 12.734 -2.957 -6.688 1 96.81 18 GLU B C 1
ATOM 947 O O . GLU B 1 18 ? 11.562 -2.68 -6.965 1 96.81 18 GLU B O 1
ATOM 952 N N . VAL B 1 19 ? 13.227 -4.199 -6.625 1 96.75 19 VAL B N 1
ATOM 953 C CA . VAL B 1 19 ? 12.305 -5.316 -6.812 1 96.75 19 VAL B CA 1
ATOM 954 C C . VAL B 1 19 ? 11.234 -5.297 -5.73 1 96.75 19 VAL B C 1
ATOM 956 O O . VAL B 1 19 ? 10.047 -5.445 -6.02 1 96.75 19 VAL B O 1
ATOM 959 N N . SER B 1 20 ? 11.688 -5.113 -4.559 1 97.25 20 SER B N 1
ATOM 960 C CA . SER B 1 20 ? 10.75 -5.023 -3.443 1 97.25 20 SER B CA 1
ATOM 961 C C . SER B 1 20 ? 9.766 -3.873 -3.635 1 97.25 20 SER B C 1
ATOM 963 O O . SER B 1 20 ? 8.57 -4.023 -3.379 1 97.25 20 SER B O 1
ATOM 965 N N . GLN B 1 21 ? 10.266 -2.783 -4.086 1 97.12 21 GLN B N 1
ATOM 966 C CA . GLN B 1 21 ? 9.438 -1.605 -4.312 1 97.12 21 GLN B CA 1
ATOM 967 C C . GLN B 1 21 ? 8.406 -1.861 -5.406 1 97.12 21 GLN B C 1
ATOM 969 O O . GLN B 1 21 ? 7.25 -1.456 -5.281 1 97.12 21 GLN B O 1
ATOM 974 N N . ARG B 1 22 ? 8.812 -2.502 -6.402 1 97.38 22 ARG B N 1
ATOM 975 C CA . ARG B 1 22 ? 7.875 -2.834 -7.473 1 97.38 22 ARG B CA 1
ATOM 976 C C . ARG B 1 22 ? 6.742 -3.713 -6.953 1 97.38 22 ARG B C 1
ATOM 978 O O . ARG B 1 22 ? 5.578 -3.49 -7.285 1 97.38 22 ARG B O 1
ATOM 985 N N . LYS B 1 23 ? 7.027 -4.625 -6.141 1 97.56 23 LYS B N 1
ATOM 986 C CA . LYS B 1 23 ? 6 -5.504 -5.586 1 97.56 23 LYS B CA 1
ATOM 987 C C . LYS B 1 23 ? 5.035 -4.723 -4.699 1 97.56 23 LYS B C 1
ATOM 989 O O . LYS B 1 23 ? 3.82 -4.926 -4.766 1 97.56 23 LYS B O 1
ATOM 994 N N . LEU B 1 24 ? 5.555 -3.814 -3.959 1 97.81 24 LEU B N 1
ATOM 995 C CA . LEU B 1 24 ? 4.703 -2.969 -3.129 1 97.81 24 LEU B CA 1
ATOM 996 C C . LEU B 1 24 ? 3.764 -2.129 -3.99 1 97.81 24 LEU B C 1
ATOM 998 O O . LEU B 1 24 ? 2.645 -1.82 -3.576 1 97.81 24 LEU B O 1
ATOM 1002 N N . LEU B 1 25 ? 4.184 -1.819 -5.191 1 98.19 25 LEU B N 1
ATOM 1003 C CA . LEU B 1 25 ? 3.393 -0.984 -6.094 1 98.19 25 LEU B CA 1
ATOM 1004 C C . LEU B 1 25 ? 2.465 -1.837 -6.949 1 98.19 25 LEU B C 1
ATOM 1006 O O . LEU B 1 25 ? 1.71 -1.308 -7.77 1 98.19 25 LEU B O 1
ATOM 1010 N N . GLY B 1 26 ? 2.52 -3.107 -6.711 1 98.38 26 GLY B N 1
ATOM 1011 C CA . GLY B 1 26 ? 1.634 -4.008 -7.438 1 98.38 26 GLY B CA 1
ATOM 1012 C C . GLY B 1 26 ? 2.146 -4.363 -8.82 1 98.38 26 GLY B C 1
ATOM 1013 O O . GLY B 1 26 ? 1.363 -4.691 -9.711 1 98.38 26 GLY B O 1
ATOM 1014 N N . GLN B 1 27 ? 3.418 -4.168 -8.977 1 97.81 27 GLN B N 1
ATOM 1015 C CA . GLN B 1 27 ? 4.043 -4.508 -10.25 1 97.81 27 GLN B CA 1
ATOM 1016 C C . GLN B 1 27 ? 4.855 -5.797 -10.141 1 97.81 27 GLN B C 1
ATOM 1018 O O . GLN B 1 27 ? 5.23 -6.207 -9.039 1 97.81 27 GLN B O 1
ATOM 1023 N N . ASP B 1 28 ? 5.023 -6.449 -11.32 1 97.12 28 ASP B N 1
ATOM 1024 C CA . ASP B 1 28 ? 5.867 -7.637 -11.445 1 97.12 28 ASP B CA 1
ATOM 1025 C C . ASP B 1 28 ? 5.453 -8.711 -10.438 1 97.12 28 ASP B C 1
ATOM 1027 O O . ASP B 1 28 ? 6.293 -9.25 -9.719 1 97.12 28 ASP B O 1
ATOM 1031 N N . LEU B 1 29 ? 4.219 -9 -10.438 1 98.06 29 LEU B N 1
ATOM 1032 C CA . LEU B 1 29 ? 3.648 -9.938 -9.469 1 98.06 29 LEU B CA 1
ATOM 1033 C C . LEU B 1 29 ? 3.566 -11.344 -10.062 1 98.06 29 LEU B C 1
ATOM 1035 O O . LEU B 1 29 ? 3.066 -12.266 -9.414 1 98.06 29 LEU B O 1
ATOM 1039 N N . GLY B 1 30 ? 4.016 -11.477 -11.219 1 96.62 30 GLY B N 1
ATOM 1040 C CA . GLY B 1 30 ? 3.854 -12.719 -11.961 1 96.62 30 GLY B CA 1
ATOM 1041 C C . GLY B 1 30 ? 4.473 -13.914 -11.273 1 96.62 30 GLY B C 1
ATOM 1042 O O . GLY B 1 30 ? 3.969 -15.039 -11.391 1 96.62 30 GLY B O 1
ATOM 1043 N N . SER B 1 31 ? 5.574 -13.703 -10.633 1 95.75 31 SER B N 1
ATOM 1044 C CA . SER B 1 31 ? 6.297 -14.805 -10 1 95.75 31 SER B CA 1
ATOM 1045 C C . SER B 1 31 ? 5.848 -15.008 -8.562 1 95.75 31 SER B C 1
ATOM 1047 O O . SER B 1 31 ? 6.324 -15.914 -7.879 1 95.75 31 SER B O 1
ATOM 1049 N N . CYS B 1 32 ? 4.977 -14.273 -8.008 1 97.44 32 CYS B N 1
ATOM 1050 C CA . CYS B 1 32 ? 4.57 -14.32 -6.605 1 97.44 32 CYS B CA 1
ATOM 1051 C C . CYS B 1 32 ? 3.582 -15.453 -6.367 1 97.44 32 CYS B C 1
ATOM 1053 O O . CYS B 1 32 ? 2.707 -15.711 -7.195 1 97.44 32 CYS B O 1
ATOM 1055 N N . THR B 1 33 ? 3.738 -16.062 -5.297 1 97.19 33 THR B N 1
ATOM 1056 C CA . THR B 1 33 ? 2.795 -17.078 -4.855 1 97.19 33 THR B CA 1
ATOM 1057 C C . THR B 1 33 ? 1.612 -16.453 -4.133 1 97.19 33 THR B C 1
ATOM 1059 O O . THR B 1 33 ? 1.645 -15.258 -3.805 1 97.19 33 THR B O 1
ATOM 1062 N N . ASN B 1 34 ? 0.612 -17.25 -3.877 1 97.56 34 ASN B N 1
ATOM 1063 C CA . ASN B 1 34 ? -0.531 -16.766 -3.111 1 97.56 34 ASN B CA 1
ATOM 1064 C C . ASN B 1 34 ? -0.114 -16.281 -1.724 1 97.56 34 ASN B C 1
ATOM 1066 O O . ASN B 1 34 ? -0.642 -15.289 -1.218 1 97.56 34 ASN B O 1
ATOM 1070 N N . GLU B 1 35 ? 0.724 -17.016 -1.176 1 97.94 35 GLU B N 1
ATOM 1071 C CA . GLU B 1 35 ? 1.211 -16.656 0.151 1 97.94 35 GLU B CA 1
ATOM 1072 C C . GLU B 1 35 ? 1.934 -15.312 0.123 1 97.94 35 GLU B C 1
ATOM 1074 O O . GLU B 1 35 ? 1.738 -14.477 1.01 1 97.94 35 GLU B O 1
ATOM 1079 N N . GLU B 1 36 ? 2.754 -15.188 -0.788 1 98 36 GLU B N 1
ATOM 1080 C CA . GLU B 1 36 ? 3.471 -13.922 -0.941 1 98 36 GLU B CA 1
ATOM 1081 C C . GLU B 1 36 ? 2.508 -12.773 -1.206 1 98 36 GLU B C 1
ATOM 1083 O O . GLU B 1 36 ? 2.67 -11.68 -0.656 1 98 36 GLU B O 1
ATOM 1088 N N . LEU B 1 37 ? 1.549 -12.922 -2.029 1 98.62 37 LEU B N 1
ATOM 1089 C CA . LEU B 1 37 ? 0.541 -11.914 -2.338 1 98.62 37 LEU B CA 1
ATOM 1090 C C . LEU B 1 37 ? -0.267 -11.547 -1.096 1 98.62 37 LEU B C 1
ATOM 1092 O O . LEU B 1 37 ? -0.592 -10.383 -0.879 1 98.62 37 LEU B O 1
ATOM 1096 N N . GLN B 1 38 ? -0.473 -12.539 -0.333 1 98.62 38 GLN B N 1
ATOM 1097 C CA . GLN B 1 38 ? -1.183 -12.297 0.918 1 98.62 38 GLN B CA 1
ATOM 1098 C C . GLN B 1 38 ? -0.351 -11.438 1.864 1 98.62 38 GLN B C 1
ATOM 1100 O O . GLN B 1 38 ? -0.88 -10.531 2.518 1 98.62 38 GLN B O 1
ATOM 1105 N N . GLU B 1 39 ? 0.833 -11.758 1.88 1 98.44 39 GLU B N 1
ATOM 1106 C CA . GLU B 1 39 ? 1.724 -10.953 2.713 1 98.44 39 GLU B CA 1
ATOM 1107 C C . GLU B 1 39 ? 1.768 -9.508 2.234 1 98.44 39 GLU B C 1
ATOM 1109 O O . GLU B 1 39 ? 1.704 -8.578 3.045 1 98.44 39 GLU B O 1
ATOM 1114 N N . LEU B 1 40 ? 1.852 -9.305 1.032 1 98.5 40 LE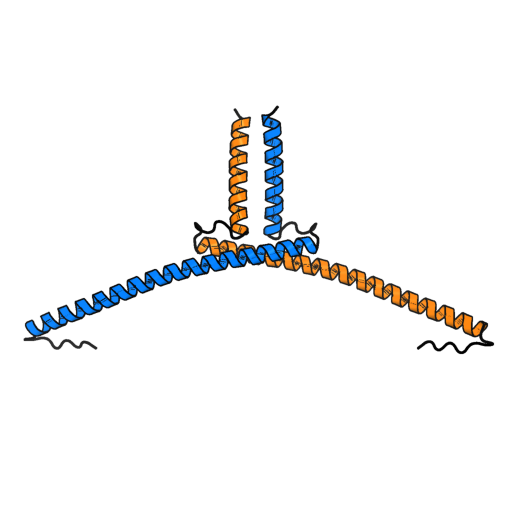U B N 1
ATOM 1115 C CA . LEU B 1 40 ? 1.851 -7.965 0.46 1 98.5 40 LEU B CA 1
ATOM 1116 C C . LEU B 1 40 ? 0.538 -7.25 0.756 1 98.5 40 LEU B C 1
ATOM 1118 O O . LEU B 1 40 ? 0.537 -6.074 1.129 1 98.5 40 LEU B O 1
ATOM 1122 N N . ASP B 1 41 ? -0.565 -7.922 0.59 1 98.81 41 ASP B N 1
ATOM 1123 C CA . ASP B 1 41 ? -1.895 -7.383 0.858 1 98.81 41 ASP B CA 1
ATOM 1124 C C . ASP B 1 41 ? -2.008 -6.895 2.301 1 98.81 41 ASP B C 1
ATOM 1126 O O . ASP B 1 41 ? -2.422 -5.762 2.549 1 98.81 41 ASP B O 1
ATOM 1130 N N . ASP B 1 42 ? -1.559 -7.73 3.18 1 98.81 42 ASP B N 1
ATOM 1131 C CA . ASP B 1 42 ? -1.596 -7.383 4.598 1 98.81 42 ASP B CA 1
ATOM 1132 C C . ASP B 1 42 ? -0.692 -6.188 4.891 1 98.81 42 ASP B C 1
ATOM 1134 O O . ASP B 1 42 ? -1.064 -5.293 5.656 1 98.81 42 ASP B O 1
ATOM 1138 N N . GLN B 1 43 ? 0.422 -6.219 4.336 1 98.62 43 GLN B N 1
ATOM 1139 C CA . GLN B 1 43 ? 1.384 -5.145 4.551 1 98.62 43 GLN B CA 1
ATOM 1140 C C . GLN B 1 43 ? 0.841 -3.812 4.043 1 98.62 43 GLN B C 1
ATOM 1142 O O . GLN B 1 43 ? 0.931 -2.795 4.734 1 98.62 43 GLN B O 1
ATOM 1147 N N . LEU B 1 44 ? 0.256 -3.797 2.881 1 98.69 44 LEU B N 1
ATOM 1148 C CA . LEU B 1 44 ? -0.276 -2.572 2.289 1 98.69 44 LEU B CA 1
ATOM 1149 C C . LEU B 1 44 ? -1.492 -2.078 3.066 1 98.69 44 LEU B C 1
ATOM 1151 O O . LEU B 1 44 ? -1.688 -0.87 3.217 1 98.69 44 LEU B O 1
ATOM 1155 N N . GLU B 1 45 ? -2.246 -2.963 3.59 1 98.75 45 GLU B N 1
ATOM 1156 C CA . GLU B 1 45 ? -3.367 -2.576 4.441 1 98.75 45 GLU B CA 1
ATOM 1157 C C . GLU B 1 45 ? -2.885 -1.873 5.707 1 98.75 45 GLU B C 1
ATOM 1159 O O . GLU B 1 45 ? -3.459 -0.864 6.121 1 98.75 45 GLU B O 1
ATOM 1164 N N . ARG B 1 46 ? -1.927 -2.412 6.281 1 98.75 46 ARG B N 1
ATOM 1165 C CA . ARG B 1 46 ? -1.344 -1.775 7.461 1 98.75 46 ARG B CA 1
ATOM 1166 C C . ARG B 1 46 ? -0.802 -0.391 7.121 1 98.75 46 ARG B C 1
ATOM 1168 O O . ARG B 1 46 ? -1.014 0.564 7.871 1 98.75 46 ARG B O 1
ATOM 1175 N N . SER B 1 47 ? -0.109 -0.33 6.039 1 98.81 47 SER B N 1
ATOM 1176 C CA . SER B 1 47 ? 0.429 0.953 5.602 1 98.81 47 SER B CA 1
ATOM 1177 C C . SER B 1 47 ? -0.683 1.973 5.379 1 98.81 47 SER B C 1
ATOM 1179 O O . SER B 1 47 ? -0.578 3.119 5.82 1 98.81 47 SER B O 1
ATOM 1181 N N . LEU B 1 48 ? -1.725 1.54 4.73 1 98.69 48 LEU B N 1
ATOM 1182 C CA . LEU B 1 48 ? -2.865 2.41 4.465 1 98.69 48 LEU B CA 1
ATOM 1183 C C . LEU B 1 48 ? -3.479 2.914 5.766 1 98.69 48 LEU B C 1
ATOM 1185 O O . LEU B 1 48 ? -3.842 4.086 5.875 1 98.69 48 LEU B O 1
ATOM 1189 N N . ARG B 1 49 ? -3.492 2.08 6.688 1 98.69 49 ARG B N 1
ATOM 1190 C CA . ARG B 1 49 ? -4.016 2.473 7.992 1 98.69 49 ARG B CA 1
ATOM 1191 C C . ARG B 1 49 ? -3.148 3.557 8.625 1 98.69 49 ARG B C 1
ATOM 1193 O O . ARG B 1 49 ? -3.666 4.531 9.172 1 98.69 49 ARG B O 1
ATOM 1200 N N . SER B 1 50 ? -1.949 3.32 8.594 1 98.75 50 SER B N 1
ATOM 1201 C CA . SER B 1 50 ? -1.021 4.289 9.164 1 98.75 50 SER B CA 1
ATOM 1202 C C . SER B 1 50 ? -1.124 5.637 8.461 1 98.75 50 SER B C 1
ATOM 1204 O O . SER B 1 50 ? -1.104 6.688 9.109 1 98.75 50 SER B O 1
ATOM 1206 N N . ILE B 1 51 ? -1.245 5.598 7.215 1 98.81 51 ILE B N 1
ATOM 1207 C CA . ILE B 1 51 ? -1.334 6.816 6.414 1 98.81 51 ILE B CA 1
ATOM 1208 C C . ILE B 1 51 ? -2.631 7.555 6.738 1 98.81 51 ILE B C 1
ATOM 1210 O O . ILE B 1 51 ? -2.627 8.766 6.953 1 98.81 51 ILE B O 1
ATOM 1214 N N . ARG B 1 52 ? -3.637 6.84 6.855 1 98.81 52 ARG B N 1
ATOM 1215 C CA . ARG B 1 52 ? -4.93 7.438 7.176 1 98.81 52 ARG B CA 1
ATOM 1216 C C . ARG B 1 52 ? -4.941 7.992 8.594 1 98.81 52 ARG B C 1
ATOM 1218 O O . ARG B 1 52 ? -5.535 9.039 8.852 1 98.81 52 ARG B O 1
ATOM 1225 N N . ALA B 1 53 ? -4.336 7.309 9.445 1 98.69 53 ALA B N 1
ATOM 1226 C CA . ALA B 1 53 ? -4.203 7.816 10.812 1 98.69 53 ALA B CA 1
ATOM 1227 C C . ALA B 1 53 ? -3.449 9.141 10.836 1 98.69 53 ALA B C 1
ATOM 1229 O O . ALA B 1 53 ? -3.854 10.078 11.516 1 98.69 53 ALA B O 1
ATOM 1230 N N . ARG B 1 54 ? -2.422 9.188 10.07 1 98.44 54 ARG B N 1
ATOM 1231 C CA . ARG B 1 54 ? -1.649 10.422 9.984 1 98.44 54 ARG B CA 1
ATOM 1232 C C . ARG B 1 54 ? -2.475 11.547 9.367 1 98.44 54 ARG B C 1
ATOM 1234 O O . ARG B 1 54 ? -2.428 12.688 9.828 1 98.44 54 ARG B O 1
ATOM 1241 N N . LYS B 1 55 ? -3.207 11.258 8.328 1 98.38 55 LYS B N 1
ATOM 1242 C CA . LYS B 1 55 ? -4.105 12.227 7.707 1 98.38 55 LYS B CA 1
ATOM 1243 C C . LYS B 1 55 ? -5.113 12.766 8.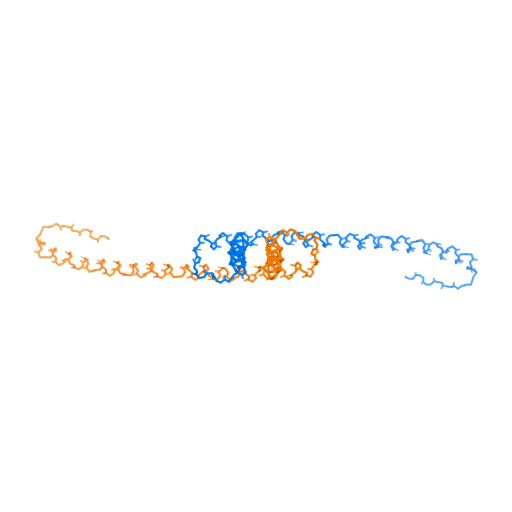719 1 98.38 55 LYS B C 1
ATOM 1245 O O . LYS B 1 55 ? -5.344 13.977 8.781 1 98.38 55 LYS B O 1
ATOM 1250 N N . ALA B 1 56 ? -5.652 11.922 9.469 1 98.19 56 ALA B N 1
ATOM 1251 C CA . ALA B 1 56 ? -6.613 12.32 10.492 1 98.19 56 ALA B CA 1
ATOM 1252 C C . ALA B 1 56 ? -5.965 13.227 11.539 1 98.19 56 ALA B C 1
ATOM 1254 O O . ALA B 1 56 ? -6.57 14.203 11.977 1 98.19 56 ALA B O 1
ATOM 1255 N N . GLN B 1 57 ? -4.801 12.859 11.906 1 98 57 GLN B N 1
ATOM 1256 C CA . GLN B 1 57 ? -4.062 13.672 12.867 1 98 57 GLN B CA 1
ATOM 1257 C C . GLN B 1 57 ? -3.838 15.086 12.336 1 98 57 GLN B C 1
ATOM 1259 O O . GLN B 1 57 ? -4.055 16.062 13.055 1 98 57 GLN B O 1
ATOM 1264 N N . LEU B 1 58 ? -3.41 15.18 11.156 1 97.81 58 LEU B N 1
ATOM 1265 C CA . LEU B 1 58 ? -3.178 16.469 10.523 1 97.81 58 LEU B CA 1
ATOM 1266 C C . LEU B 1 58 ? -4.469 17.281 10.445 1 97.81 58 LEU B C 1
ATOM 1268 O O . LEU B 1 58 ? -4.477 18.484 10.734 1 97.81 58 LEU B O 1
ATOM 1272 N N . PHE B 1 59 ? -5.496 16.672 10.172 1 97.81 59 PHE B N 1
ATOM 1273 C CA . PHE B 1 59 ? -6.809 17.297 10.086 1 97.81 59 PHE B CA 1
ATOM 1274 C C . PHE B 1 59 ? -7.246 17.812 11.453 1 97.81 59 PHE B C 1
ATOM 1276 O O . PHE B 1 59 ? -7.719 18.953 11.578 1 97.81 59 PHE B O 1
ATOM 1283 N N . ASN B 1 60 ? -7.105 17.047 12.406 1 98.19 60 ASN B N 1
ATOM 1284 C CA . ASN B 1 60 ? -7.477 17.453 13.758 1 98.19 60 ASN B CA 1
ATOM 1285 C C . ASN B 1 60 ? -6.676 18.656 14.227 1 98.19 60 ASN B C 1
ATOM 1287 O O . ASN B 1 60 ? -7.219 19.562 14.875 1 98.19 60 ASN B O 1
ATOM 1291 N N . GLU B 1 61 ? -5.453 18.625 13.914 1 97.69 61 GLU B N 1
ATOM 1292 C CA . GLU B 1 61 ? -4.609 19.766 14.242 1 97.69 61 GLU B CA 1
ATOM 1293 C C . GLU B 1 61 ? -5.105 21.031 13.562 1 97.69 61 GLU B C 1
ATOM 1295 O O . GLU B 1 61 ? -5.191 22.094 14.188 1 97.69 61 GLU B O 1
ATOM 1300 N N . GLN B 1 62 ? -5.398 20.969 12.32 1 97.12 62 GLN B N 1
ATOM 1301 C CA . GLN B 1 62 ? -5.914 22.109 11.555 1 97.12 62 GLN B CA 1
ATOM 1302 C C . GLN B 1 62 ? -7.25 22.578 12.117 1 97.12 62 GLN B C 1
ATOM 1304 O O . GLN B 1 62 ? -7.469 23.797 12.258 1 97.12 62 GLN B O 1
ATOM 1309 N N . MET B 1 63 ? -8.07 21.703 12.375 1 98.31 63 MET B N 1
ATOM 1310 C CA . MET B 1 63 ? -9.375 22.016 12.953 1 98.31 63 MET B CA 1
ATOM 1311 C C . MET B 1 63 ? -9.211 22.719 14.297 1 98.31 63 MET B C 1
ATOM 1313 O O . MET B 1 63 ? -9.938 23.672 14.594 1 98.31 63 MET B O 1
ATOM 1317 N N . GLY B 1 64 ? -8.305 22.203 15.062 1 98.31 64 GLY B N 1
ATOM 1318 C CA . GLY B 1 64 ? -8.023 22.828 16.344 1 98.31 64 GLY B CA 1
ATOM 1319 C C . GLY B 1 64 ? -7.57 24.281 16.203 1 98.31 64 GLY B C 1
ATOM 1320 O O . GLY B 1 64 ? -8.039 25.156 16.938 1 98.31 64 GLY B O 1
ATOM 1321 N N . GLN B 1 65 ? -6.719 24.516 15.336 1 98.31 65 GLN B N 1
ATOM 1322 C CA . GLN B 1 65 ? -6.25 25.859 15.07 1 98.31 65 GLN B CA 1
ATOM 1323 C C . GLN B 1 65 ? -7.398 26.766 14.633 1 98.31 65 GLN B C 1
ATOM 1325 O O . GLN B 1 65 ? -7.492 27.922 15.062 1 98.31 65 GLN B O 1
ATOM 1330 N N . LEU B 1 66 ? -8.227 26.234 13.742 1 98.19 66 LEU B N 1
ATOM 1331 C CA . LEU B 1 66 ? -9.375 26.984 13.25 1 98.19 66 LEU B CA 1
ATOM 1332 C C . LEU B 1 66 ? -10.344 27.312 14.391 1 98.19 66 LEU B C 1
ATOM 1334 O O . LEU B 1 66 ? -10.852 28.422 14.477 1 98.19 66 LEU B O 1
ATOM 1338 N N . LYS B 1 67 ? -10.531 26.391 15.203 1 98.38 67 LYS B N 1
ATOM 1339 C CA . LYS B 1 67 ? -11.414 26.578 16.344 1 98.38 67 LYS B CA 1
ATOM 1340 C C . LYS B 1 67 ? -10.859 27.641 17.297 1 98.38 67 LYS B C 1
ATOM 1342 O O . LYS B 1 67 ? -11.617 28.453 17.844 1 98.38 67 LYS B O 1
ATOM 1347 N N . GLU B 1 68 ? -9.594 27.641 17.531 1 98.12 68 GLU B N 1
ATOM 1348 C CA . GLU B 1 68 ? -8.945 28.641 18.375 1 98.12 68 GLU B CA 1
ATOM 1349 C C . GLU B 1 68 ? -9.086 30.031 17.781 1 98.12 68 GLU B C 1
ATOM 1351 O O . GLU B 1 68 ? -9.383 31 18.484 1 98.12 68 GLU B O 1
ATOM 1356 N N . LYS B 1 69 ? -8.859 30.156 16.578 1 98.25 69 LYS B N 1
ATOM 1357 C CA . LYS B 1 69 ? -9.031 31.422 15.891 1 98.25 69 LYS B CA 1
ATOM 1358 C C . LYS B 1 69 ? -10.477 31.906 15.977 1 98.25 69 LYS B C 1
ATOM 1360 O O . LYS B 1 69 ? -10.719 33.094 16.203 1 98.25 69 LYS B O 1
ATOM 1365 N N . GLU B 1 70 ? -11.375 30.938 15.688 1 98.31 70 GLU B N 1
ATOM 1366 C CA . GLU B 1 70 ? -12.797 31.266 15.812 1 98.31 70 GLU B CA 1
ATOM 1367 C C . GLU B 1 70 ? -13.117 31.812 17.203 1 98.31 70 GLU B C 1
ATOM 1369 O O . GLU B 1 70 ? -13.82 32.812 17.328 1 98.31 70 GLU B O 1
ATOM 1374 N N . ARG B 1 71 ? -12.633 31.203 18.219 1 98.25 71 ARG B N 1
ATOM 1375 C CA . ARG B 1 71 ? -12.828 31.625 19.594 1 98.25 71 ARG B CA 1
ATOM 1376 C C . ARG B 1 71 ? -12.289 33.031 19.828 1 98.25 71 ARG B C 1
ATOM 1378 O O . ARG B 1 71 ? -12.945 33.875 20.438 1 98.25 71 ARG B O 1
ATOM 1385 N N . LEU B 1 72 ? -11.125 33.312 19.391 1 98.25 72 LEU B N 1
ATOM 1386 C CA . LEU B 1 72 ? -10.5 34.625 19.531 1 98.25 72 LEU B CA 1
ATOM 1387 C C . LEU B 1 72 ? -11.305 35.688 18.828 1 98.25 72 LEU B C 1
ATOM 1389 O O . LEU B 1 72 ? -11.484 36.781 19.359 1 98.25 72 LEU B O 1
ATOM 1393 N N . LEU B 1 73 ? -11.789 35.375 17.672 1 98.25 73 LEU B N 1
ATOM 1394 C CA . LEU B 1 73 ? -12.602 36.312 16.906 1 98.25 73 LEU B CA 1
ATOM 1395 C C . LEU B 1 73 ? -13.914 36.625 17.625 1 98.25 73 LEU B C 1
ATOM 1397 O O . LEU B 1 73 ? -14.367 37.75 17.625 1 98.25 73 LEU B O 1
ATOM 1401 N N . LEU B 1 74 ? -14.5 35.594 18.156 1 97.62 74 LEU B N 1
ATOM 1402 C CA . LEU B 1 74 ? -15.727 35.781 18.938 1 97.62 74 LEU B CA 1
ATOM 1403 C C . LEU B 1 74 ? -15.492 36.688 20.125 1 97.62 74 LEU B C 1
ATOM 1405 O O . LEU B 1 74 ? -16.312 37.562 20.406 1 97.62 74 LEU B O 1
ATOM 1409 N N . GLU B 1 75 ? -14.367 36.5 20.828 1 96.88 75 GLU B N 1
ATOM 1410 C CA . GLU B 1 75 ? -14 37.344 21.969 1 96.88 75 GLU B CA 1
ATOM 1411 C C . GLU B 1 75 ? -13.766 38.781 21.531 1 96.88 75 GLU B C 1
ATOM 1413 O O . GLU B 1 75 ? -14.219 39.719 22.172 1 96.88 75 GLU B O 1
ATOM 1418 N N . ASP B 1 76 ? -13.078 39 20.438 1 96.5 76 ASP B N 1
ATOM 1419 C CA . ASP B 1 76 ? -12.82 40.344 19.891 1 96.5 76 ASP B CA 1
ATOM 1420 C C . ASP B 1 76 ? -14.117 41.031 19.5 1 96.5 76 ASP B C 1
ATOM 1422 O O . ASP B 1 76 ? -14.305 42.219 19.766 1 96.5 76 ASP B O 1
ATOM 1426 N N . ASN B 1 77 ? -14.984 40.188 18.844 1 94.94 77 ASN B N 1
ATOM 1427 C CA . ASN B 1 77 ? -16.281 40.719 18.469 1 94.94 77 ASN B CA 1
ATOM 1428 C C . ASN B 1 77 ? -17.078 41.156 19.688 1 94.94 77 ASN B C 1
ATOM 1430 O O . ASN B 1 77 ? -17.734 42.219 19.641 1 94.94 77 ASN B O 1
ATOM 1434 N N . ALA B 1 78 ? -17.031 40.469 20.719 1 95.19 78 ALA B N 1
ATOM 1435 C CA . ALA B 1 78 ? -17.703 40.812 21.969 1 95.19 78 ALA B CA 1
ATOM 1436 C C . ALA B 1 78 ? -17.125 42.125 22.547 1 95.19 78 ALA B C 1
ATOM 1438 O O . ALA B 1 78 ? -17.875 43 23 1 95.19 78 ALA B O 1
ATOM 1439 N N . ARG B 1 79 ? -15.844 42.281 22.531 1 94.31 79 ARG B N 1
ATOM 1440 C CA . ARG B 1 79 ? -15.164 43.469 23.047 1 94.31 79 ARG B CA 1
ATOM 1441 C C . ARG B 1 79 ? -15.531 44.719 22.234 1 94.31 79 ARG B C 1
ATOM 1443 O O . ARG B 1 79 ? -15.797 45.781 22.797 1 94.31 79 ARG B O 1
ATOM 1450 N N . LEU B 1 80 ? -15.562 44.562 20.906 1 93.44 80 LEU B N 1
ATOM 1451 C CA . LEU B 1 80 ? -15.898 45.656 20.016 1 93.44 80 LEU B CA 1
ATOM 1452 C C . LEU B 1 80 ? -17.344 46.094 20.188 1 93.44 80 LEU B C 1
ATOM 1454 O O . LEU B 1 80 ? -17.656 47.281 20.156 1 93.44 80 LEU B O 1
ATOM 1458 N N . CYS B 1 81 ? -18.25 45.156 20.438 1 91.81 81 CYS B N 1
ATOM 1459 C CA . CYS B 1 81 ? -19.656 45.438 20.703 1 91.81 81 CYS B CA 1
ATOM 1460 C C . CYS B 1 81 ? -19.812 46.25 21.969 1 91.81 81 CYS B C 1
ATOM 1462 O O . CYS B 1 81 ? -20.594 47.219 22 1 91.81 81 CYS B O 1
ATOM 1464 N N . ILE B 1 82 ? -19.078 46.031 23.031 1 90.44 82 ILE B N 1
ATOM 1465 C CA . ILE B 1 82 ? -19.141 46.781 24.297 1 90.44 82 ILE B CA 1
ATOM 1466 C C . ILE B 1 82 ? -18.641 48.188 24.109 1 90.44 82 ILE B C 1
ATOM 1468 O O . ILE B 1 82 ? -19.25 49.156 24.594 1 90.44 82 ILE B O 1
ATOM 1472 N N . LYS B 1 83 ? -17.641 48.406 23.266 1 90.31 83 LYS B N 1
ATOM 1473 C CA . LYS B 1 83 ? -17.047 49.719 23.031 1 90.31 83 LYS B CA 1
ATOM 1474 C C . LYS B 1 83 ? -17.969 50.594 22.203 1 90.31 83 LYS B C 1
ATOM 1476 O O . LYS B 1 83 ? -18.094 51.781 22.484 1 90.31 83 LYS B O 1
ATOM 1481 N N . VAL B 1 84 ? -18.688 50 21.266 1 88.25 84 VAL B N 1
ATOM 1482 C CA . VAL B 1 84 ? -19.578 50.75 20.406 1 88.25 84 VAL B CA 1
ATOM 1483 C C . VAL B 1 84 ? -20.828 51.156 21.188 1 88.25 84 VAL B C 1
ATOM 1485 O O . VAL B 1 84 ? -21.312 52.281 21.047 1 88.25 84 VAL B O 1
ATOM 1488 N N . ASN B 1 85 ? -21.312 50.312 22.047 1 86 85 ASN B N 1
ATOM 1489 C CA . ASN B 1 85 ? -22.484 50.625 22.859 1 86 85 ASN B CA 1
ATOM 1490 C C . ASN B 1 85 ? -22.172 51.688 23.906 1 86 85 ASN B C 1
ATOM 1492 O O . ASN B 1 85 ? -23 52.562 24.156 1 86 85 ASN B O 1
ATOM 1496 N N . VAL B 1 86 ? -21 51.781 24.406 1 79.06 86 VAL B N 1
ATOM 1497 C CA . VAL B 1 86 ? -20.594 52.781 25.391 1 79.06 86 VAL B CA 1
ATOM 1498 C C . VAL B 1 86 ? -20.406 54.125 24.688 1 79.06 86 VAL B C 1
ATOM 1500 O O . VAL B 1 86 ? -20.828 55.156 25.219 1 79.06 86 VAL B O 1
ATOM 1503 N N . SER B 1 87 ? -19.938 54.156 23.531 1 77.19 87 SER B N 1
ATOM 1504 C CA . SER B 1 87 ? -19.719 55.406 22.781 1 77.19 87 SER B CA 1
ATOM 1505 C C . SER B 1 87 ? -21.031 55.969 22.281 1 77.19 87 SER B C 1
ATOM 1507 O O . SER B 1 87 ? -21.188 57.188 22.172 1 77.19 87 SER B O 1
ATOM 1509 N N . SER B 1 88 ? -21.938 55.062 21.875 1 74.44 88 SER B N 1
ATOM 1510 C CA . SER B 1 88 ? -23.25 55.5 21.406 1 74.44 88 SER B CA 1
ATOM 1511 C C . SER B 1 88 ? -24.078 56.094 22.547 1 74.44 88 SER B C 1
ATOM 1513 O O . SER B 1 88 ? -24.812 57.062 22.344 1 74.44 88 SER B O 1
ATOM 1515 N N . LEU B 1 89 ? -24.047 55.656 23.766 1 72.19 89 LEU B N 1
ATOM 1516 C CA . LEU B 1 89 ? -24.719 56.25 24.922 1 72.19 89 LEU B CA 1
ATOM 1517 C C . LEU B 1 89 ? -24.141 57.625 25.266 1 72.19 89 LEU B C 1
ATOM 1519 O O . LEU B 1 89 ? -24.891 58.531 25.641 1 72.19 89 LEU B O 1
ATOM 1523 N N . SER B 1 90 ? -22.906 57.719 25.062 1 66.62 90 SER B N 1
ATOM 1524 C CA . SER B 1 90 ? -22.344 59.062 25.297 1 66.62 90 SER B CA 1
ATOM 1525 C C . SER B 1 90 ? -22.641 60 24.125 1 66.62 90 SER B C 1
ATOM 1527 O O . SER B 1 90 ? -22.734 61.219 24.297 1 66.62 90 SER B O 1
ATOM 1529 N N . SER B 1 91 ? -22.656 59.344 22.922 1 60.19 91 SER B N 1
ATOM 1530 C CA . SER B 1 91 ? -22.953 60.156 21.75 1 60.19 91 SER B CA 1
ATOM 1531 C C . SER B 1 91 ? -24.453 60.25 21.484 1 60.19 91 SER B C 1
ATOM 1533 O O . SER B 1 91 ? -24.875 60.938 20.562 1 60.19 91 SER B O 1
ATOM 1535 N N . HIS B 1 92 ? -25.234 59.25 21.969 1 52.88 92 HIS B N 1
ATOM 1536 C CA . HIS B 1 92 ? -26.656 59.312 21.625 1 52.88 92 HIS B CA 1
ATOM 1537 C C . HIS B 1 92 ? -27.297 60.562 22.203 1 52.88 92 HIS B C 1
ATOM 1539 O O . HIS B 1 92 ? -27.719 60.562 23.359 1 52.88 92 HIS B O 1
ATOM 1545 N N . SER B 1 93 ? -26.984 61.531 21.922 1 47.5 93 SER B N 1
ATOM 1546 C CA . SER B 1 93 ? -28.156 62.25 21.469 1 47.5 93 SER B CA 1
ATOM 1547 C C . SER B 1 93 ? -28.781 61.594 20.234 1 47.5 93 SER B C 1
ATOM 1549 O O . SER B 1 93 ? -30 61.562 20.094 1 47.5 93 SER B O 1
ATOM 1551 N N . SER B 1 94 ? -28.266 61.438 18.828 1 44.41 94 SER B N 1
ATOM 1552 C CA . SER B 1 94 ? -29.031 61.344 17.594 1 44.41 94 SER B CA 1
ATOM 1553 C C . SER B 1 94 ? -29.297 59.875 17.234 1 44.41 94 SER B C 1
ATOM 1555 O O . SER B 1 94 ? -30.422 59.531 16.875 1 44.41 94 SER B O 1
ATOM 1557 N N . ASN B 1 95 ? -28.422 58.844 16.406 1 48.22 95 ASN B N 1
ATOM 1558 C CA . ASN B 1 95 ? -28.75 57.906 15.336 1 48.22 95 ASN B CA 1
ATOM 1559 C C . ASN B 1 95 ? -29.078 56.531 15.875 1 48.22 95 ASN B C 1
ATOM 1561 O O . ASN B 1 95 ? -28.469 56.094 16.859 1 48.22 95 ASN B O 1
ATOM 1565 N N . PHE B 1 96 ? -30.297 55.781 15.539 1 46.88 96 PHE B N 1
ATOM 1566 C CA . PHE B 1 96 ? -31.047 54.531 15.617 1 46.88 96 PHE B CA 1
ATOM 1567 C C . PHE B 1 96 ? -30.156 53.344 15.273 1 46.88 96 PHE B C 1
ATOM 1569 O O . PHE B 1 96 ? -29.922 53.062 14.094 1 46.88 96 PHE B O 1
ATOM 1576 N N . CYS B 1 97 ? -29.141 52.875 15.844 1 52.28 97 CYS B N 1
ATOM 1577 C CA . CYS B 1 97 ? -28.25 51.781 15.43 1 52.28 97 CYS B CA 1
ATOM 1578 C C . CYS B 1 97 ? -28.938 50.438 15.602 1 52.28 97 CYS B C 1
ATOM 1580 O O . CYS B 1 97 ? -29.375 50.094 16.703 1 52.28 97 CYS B O 1
ATOM 1582 N N . ALA B 1 98 ? -29.547 49.719 14.547 1 43.47 98 ALA B N 1
ATOM 1583 C CA . ALA B 1 98 ? -30.125 48.406 14.281 1 43.47 98 ALA B CA 1
ATOM 1584 C C . ALA B 1 98 ? -29.109 47.312 14.531 1 43.47 98 ALA B C 1
ATOM 1586 O O . ALA B 1 98 ? -28.328 46.969 13.641 1 43.47 98 ALA B O 1
ATOM 1587 N N . CYS B 1 99 ? -28.422 47.062 15.602 1 47.62 99 CYS B N 1
ATOM 1588 C CA . CYS B 1 99 ? -27.5 45.906 15.711 1 47.62 99 CYS B CA 1
ATOM 1589 C C . CYS B 1 99 ? -28.281 44.594 15.75 1 47.62 99 CYS B C 1
ATOM 1591 O O . CYS B 1 99 ? -28.969 44.312 16.719 1 47.62 99 CYS B O 1
ATOM 1593 N N . SER B 1 100 ? -28.875 44.031 14.5 1 35.75 100 SER B N 1
ATOM 1594 C CA . SER B 1 100 ? -29.375 42.656 14.336 1 35.75 100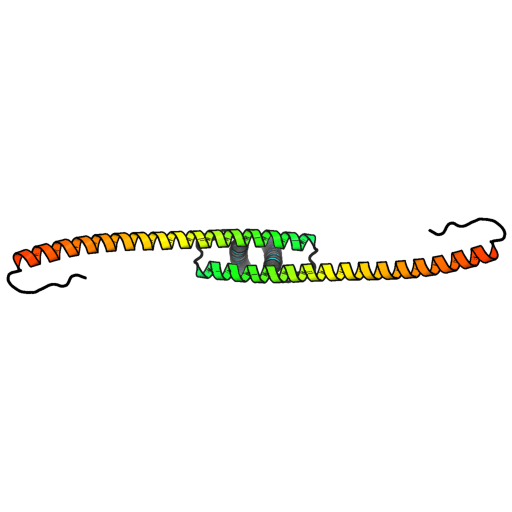 SER B CA 1
ATOM 1595 C C . SER B 1 100 ? -28.266 41.625 14.484 1 35.75 100 SER B C 1
ATOM 1597 O O . SER B 1 100 ? -27.125 41.875 14.062 1 35.75 100 SER B O 1
#

Sequence (200 aa):
MQLKHEIANMIEKIEHIEVSQRKLLGQDLGSCTNEELQELDDQLERSLRSIRARKAQLFNEQMGQLKEKERLLLEDNARLCIKVNVSSLSSHSSNFCACSMQLKHEIANMIEKIEHIEVSQRKLLGQDLGSCTNEELQELDDQLERSLRSIRARKAQLFNEQMGQLKEKERLLLEDNARLCIKVNVSSLSSHSSNFCACS

Secondary structure (DSSP, 8-state):
-HHHHHHHHHHHHHHHHHHHHHHHTT-S-TT--HHHHHHHHHHHHHHHHHHHHHHHHHHHHHHHHHHHHHHHHHHHHHHHHHHHHHHHHHHTTS------/-HHHHHHHHHHHHHHHHHHHHHHHTT-S-TT--HHHHHHHHHHHHHHHHHHHHHHHHHHHHHHHHHHHHHHHHHHHHHHHHHHHHHHHHHHTTS------